Protein AF-A0A8K0DCZ9-F1 (afdb_monomer_lite)

Radius of gyration: 26.42 Å; chains: 1; bounding box: 55×83×81 Å

Sequence (322 aa):
MTSFILLLVNVFICVTSFPLAEIPQGIPKGQYTKTVSNKIISSFTAIAYAKPPVGRLRFELARPAGKWKGLLGFHSTGDETVPGNNSLRNQNLAISQSGTGLASWAIAPKDTAVINGKKLASSFNCSITSSAEMVECLKRVDAYEMTERQHAFYEWFMDPAIPFKPVVEPNIENAFLPEHPTEIIKSGKAAKVPLLTGITTQDGAFRSSVIFAKPNLVEELDANFSRIAPLTFLYDEIATDKDYVTRKIKEFYFNNNTITNRSKMELTDAFTDAMFLTGANNALWLHLNHTDQPVNPTPSSQHFKKWEPVQSTNLVLRIARL

Organism: Ignelater luminosus (NCBI:txid2038154)

pLDDT: mean 79.13, std 19.93, range [29.17, 98.25]

Foldseek 3Di:
DDDDDDDPDPPPPPPQDFDWDQEPQAIATFHFDADPVRDTDTDDPDAAQFDPCAQVNPVHPTHGPHHDDDHGDDYFDCDPVTDPPCVVLPPQEAEAEQDDCQFLQAEFEPVLQLVLLLVLLVVQVFDSPDPVSSVNSVSPDDPVVSVVCQVVQDPADCWVVRSHHDYQDDPDPPDPRVDRPLVCLQVVVPRQHEYEYEYDPQNLCVPLVVQLVDPCSLVVCQVCVLPVVCTSLSVVRQAPDSNVVSVLLCCPLPVVDRGDSVSSVSSSNSSSVSGGVVSRLSVQVSCVVRHPHHYDYDPNCPVSPVDDDPDDRHPDPPDDPD

InterPro domains:
  IPR002018 Carboxylesterase, type B [PF00135] (20-70)
  IPR002018 Carboxylesterase, type B [PF00135] (94-289)
  IPR029058 Alpha/Beta hydrolase fold [G3DSA:3.40.50.1820] (3-89)
  IPR029058 Alpha/Beta hydrolase fold [G3DSA:3.40.50.1820] (92-313)
  IPR029058 Alpha/Beta hydrolase fold [SSF53474] (18-291)
  IPR050309 Type-B Carboxylesterase/Lipase [PTHR11559] (94-290)

Structure (mmCIF, N/CA/C/O backbone):
data_AF-A0A8K0DCZ9-F1
#
_entry.id   AF-A0A8K0DCZ9-F1
#
loop_
_atom_site.group_PDB
_atom_site.id
_atom_site.type_symbol
_atom_site.label_atom_id
_atom_site.label_alt_id
_atom_site.label_comp_id
_atom_site.label_asym_id
_atom_site.label_entity_id
_atom_site.label_seq_id
_atom_site.pdbx_PDB_ins_code
_atom_site.Cartn_x
_atom_site.Cartn_y
_atom_site.Cartn_z
_atom_site.occupancy
_atom_site.B_iso_or_equiv
_atom_site.auth_seq_id
_atom_site.auth_comp_id
_atom_site.auth_asym_id
_atom_site.auth_atom_id
_atom_site.pdbx_PDB_model_num
ATOM 1 N N . MET A 1 1 ? -22.864 -62.238 58.526 1.00 40.94 1 MET A N 1
ATOM 2 C CA . MET A 1 1 ? -21.940 -61.098 58.352 1.00 40.94 1 MET A CA 1
ATOM 3 C C . MET A 1 1 ? -21.710 -60.901 56.866 1.00 40.94 1 MET A C 1
ATOM 5 O O . MET A 1 1 ? -20.921 -61.624 56.279 1.00 40.94 1 MET A O 1
ATOM 9 N N . THR A 1 2 ? -22.452 -59.992 56.244 1.00 37.66 2 THR A N 1
ATOM 10 C CA . THR A 1 2 ? -22.301 -59.639 54.82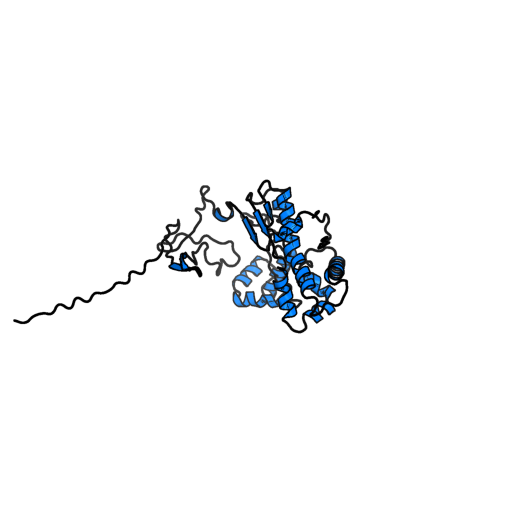7 1.00 37.66 2 THR A CA 1
ATOM 11 C C . THR A 1 2 ? -21.611 -58.281 54.776 1.00 37.66 2 THR A C 1
ATOM 13 O O . THR A 1 2 ? -22.230 -57.258 55.055 1.00 37.66 2 THR A O 1
ATOM 16 N N . SER A 1 3 ? -20.302 -58.282 54.515 1.00 38.88 3 SER A N 1
ATOM 17 C CA . SER A 1 3 ? -19.509 -57.058 54.363 1.00 38.88 3 SER A CA 1
ATOM 18 C C . SER A 1 3 ? -19.823 -56.390 53.028 1.00 38.88 3 SER A C 1
ATOM 20 O O . SER A 1 3 ? -19.566 -56.963 51.972 1.00 38.88 3 SER A O 1
ATOM 22 N N . PHE A 1 4 ? -20.340 -55.164 53.076 1.00 43.06 4 PHE A N 1
ATOM 23 C CA . PHE A 1 4 ? -20.397 -54.268 51.925 1.00 43.06 4 PHE A CA 1
ATOM 24 C C . PHE A 1 4 ? -19.037 -53.578 51.760 1.00 43.06 4 PHE A C 1
ATOM 26 O O . PHE A 1 4 ? -18.601 -52.835 52.638 1.00 43.06 4 PHE A O 1
ATOM 33 N N . ILE A 1 5 ? -18.364 -53.825 50.636 1.00 49.47 5 ILE A N 1
ATOM 34 C CA . ILE A 1 5 ? -17.164 -53.086 50.227 1.00 49.47 5 ILE A CA 1
ATOM 35 C C . ILE A 1 5 ? -17.632 -51.805 49.530 1.00 49.47 5 ILE A C 1
ATOM 37 O O . ILE A 1 5 ? -18.218 -51.854 48.450 1.00 49.47 5 ILE A O 1
ATOM 41 N N . LEU A 1 6 ? -17.394 -50.656 50.165 1.00 41.56 6 LEU A N 1
ATOM 42 C CA . LEU A 1 6 ? -17.669 -49.338 49.599 1.00 41.56 6 LEU A CA 1
ATOM 43 C C . LEU A 1 6 ? -16.526 -48.964 48.637 1.00 41.56 6 LEU A C 1
ATOM 45 O O . LEU A 1 6 ? -15.433 -48.596 49.065 1.00 41.56 6 LEU A O 1
ATOM 49 N N . LEU A 1 7 ? -16.757 -49.085 47.329 1.00 46.09 7 LEU A N 1
ATOM 50 C CA . LEU A 1 7 ? -15.833 -48.618 46.292 1.00 46.09 7 LEU A CA 1
ATOM 51 C C . LEU A 1 7 ? -15.970 -47.094 46.151 1.00 46.09 7 LEU A C 1
ATOM 53 O O . LEU A 1 7 ? -16.886 -46.594 45.502 1.00 46.09 7 LEU A O 1
ATOM 57 N N . LEU A 1 8 ? -15.064 -46.345 46.784 1.00 51.44 8 LEU A N 1
ATOM 58 C CA . LEU A 1 8 ? -14.930 -44.903 46.574 1.00 51.44 8 LEU A CA 1
ATOM 59 C C . LEU A 1 8 ? -14.313 -44.654 45.191 1.00 51.44 8 LEU A C 1
ATOM 61 O O . LEU A 1 8 ? -13.099 -44.729 45.006 1.00 51.44 8 LEU A O 1
ATOM 65 N N . VAL A 1 9 ? -15.161 -44.366 44.206 1.00 57.03 9 VAL A N 1
ATOM 66 C CA . VAL A 1 9 ? -14.729 -43.889 42.889 1.00 57.03 9 VAL A CA 1
ATOM 67 C C . VAL A 1 9 ? -14.268 -42.439 43.047 1.00 57.03 9 VAL A C 1
ATOM 69 O O . VAL A 1 9 ? -15.082 -41.523 43.137 1.00 57.03 9 VAL A O 1
ATOM 72 N N . ASN A 1 10 ? -12.951 -42.224 43.100 1.00 49.75 10 ASN A N 1
ATOM 73 C CA . ASN A 1 10 ? -12.361 -40.889 43.013 1.00 49.75 10 ASN A CA 1
ATOM 74 C C . ASN A 1 10 ? -12.567 -40.344 41.594 1.00 49.75 10 ASN A C 1
ATOM 76 O O . ASN A 1 10 ? -11.771 -40.591 40.688 1.00 49.75 10 ASN A O 1
ATOM 80 N N . VAL A 1 11 ? -13.656 -39.605 41.395 1.00 57.75 11 VAL A N 1
ATOM 81 C CA . VAL A 1 11 ? -13.866 -38.799 40.193 1.00 57.75 11 VAL A CA 1
ATOM 82 C C . VAL A 1 11 ? -12.908 -37.611 40.273 1.00 57.75 11 VAL A C 1
ATOM 84 O O . VAL A 1 11 ? -13.187 -36.613 40.934 1.00 57.75 11 VAL A O 1
ATOM 87 N N . PHE A 1 12 ? -11.754 -37.715 39.612 1.00 55.00 12 PHE A N 1
ATOM 88 C CA . PHE A 1 12 ? -10.890 -36.564 39.364 1.00 55.00 12 PHE A CA 1
ATOM 89 C C . PHE A 1 12 ? -11.603 -35.623 38.388 1.00 55.00 12 PHE A C 1
ATOM 91 O O . PHE A 1 12 ? -11.501 -35.761 37.169 1.00 55.00 12 PHE A O 1
ATOM 98 N N . ILE A 1 13 ? -12.355 -34.661 38.923 1.00 55.25 13 ILE A N 1
ATOM 99 C CA . ILE A 1 13 ? -12.884 -33.546 38.140 1.00 55.25 13 ILE A CA 1
ATOM 100 C C . ILE A 1 13 ? -11.684 -32.673 37.767 1.00 55.25 13 ILE A C 1
ATOM 102 O O . ILE A 1 13 ? -11.187 -31.891 38.575 1.00 55.25 13 ILE A O 1
ATOM 106 N N . CYS A 1 14 ? -11.182 -32.830 36.542 1.00 46.66 14 CYS A N 1
ATOM 107 C CA . CYS A 1 14 ? -10.202 -31.913 35.976 1.00 46.66 14 CYS A CA 1
ATOM 108 C C . CYS A 1 14 ? -10.897 -30.563 35.746 1.00 46.66 14 CYS A C 1
ATOM 110 O O . CYS A 1 14 ? -11.555 -30.349 34.729 1.00 46.66 14 CYS A O 1
ATOM 112 N N . VAL A 1 15 ? -10.808 -29.656 36.722 1.00 53.34 15 VAL A N 1
ATOM 113 C CA . VAL A 1 15 ? -11.275 -28.278 36.559 1.00 53.34 15 VAL A CA 1
ATOM 114 C C . VAL A 1 15 ? -10.270 -27.572 35.656 1.00 53.34 15 VAL A C 1
ATOM 116 O O . VAL A 1 15 ? -9.233 -27.092 36.107 1.00 53.34 15 VAL A O 1
ATOM 119 N N . THR A 1 16 ? -10.551 -27.535 34.356 1.00 60.12 16 THR A N 1
ATOM 120 C CA . THR A 1 16 ? -9.772 -26.724 33.419 1.00 60.12 16 THR A CA 1
ATOM 121 C C . THR A 1 16 ? -9.946 -25.254 33.797 1.00 60.12 16 THR A C 1
ATOM 123 O O . THR A 1 16 ? -11.030 -24.696 33.609 1.00 60.12 16 THR A O 1
ATOM 126 N N . SER A 1 17 ? -8.905 -24.630 34.350 1.00 79.50 17 SER A N 1
ATOM 127 C CA . SER A 1 17 ? -8.895 -23.198 34.643 1.00 79.50 17 SER A CA 1
ATOM 128 C C . SER A 1 17 ? -8.661 -22.400 33.359 1.00 79.50 17 SER A C 1
ATOM 130 O O . SER A 1 17 ? -7.886 -22.786 32.485 1.00 79.50 17 SER A O 1
ATOM 132 N N . PHE A 1 18 ? -9.365 -21.282 33.219 1.00 82.50 18 PHE A N 1
ATOM 133 C CA . PHE A 1 18 ? -9.254 -20.379 32.076 1.00 82.50 18 PHE A CA 1
ATOM 134 C C . PHE A 1 18 ? -9.190 -18.937 32.575 1.00 82.50 18 PHE A C 1
ATOM 136 O O . PHE A 1 18 ? -9.844 -18.617 33.572 1.00 82.50 18 PHE A O 1
ATOM 143 N N . PRO A 1 19 ? -8.428 -18.058 31.906 1.00 86.75 19 PRO A N 1
ATOM 144 C CA . PRO A 1 19 ? -8.373 -16.665 32.297 1.00 86.75 19 PRO A CA 1
ATOM 145 C C . PRO A 1 19 ? -9.697 -15.973 31.955 1.00 86.75 19 PRO A C 1
ATOM 147 O O . PRO A 1 19 ? -10.267 -16.168 30.877 1.00 86.75 19 PRO A O 1
ATOM 150 N N . LEU A 1 20 ? -10.169 -15.152 32.886 1.00 83.62 20 LEU A N 1
ATOM 151 C CA . LEU A 1 20 ? -11.292 -14.237 32.714 1.00 83.62 20 LEU A CA 1
ATOM 152 C C . LEU A 1 20 ? -10.764 -12.806 32.802 1.00 83.62 20 LEU A C 1
ATOM 154 O O . LEU A 1 20 ? -9.809 -12.543 33.532 1.00 83.62 20 LEU A O 1
ATOM 158 N N . ALA A 1 21 ? -11.380 -11.892 32.065 1.00 82.69 21 ALA A N 1
ATOM 159 C CA . ALA A 1 21 ? -11.106 -10.462 32.167 1.00 82.69 21 ALA A CA 1
ATOM 160 C C . ALA A 1 21 ? -12.436 -9.722 32.292 1.00 82.69 21 ALA A C 1
ATOM 162 O O . ALA A 1 21 ? -13.387 -10.081 31.607 1.00 82.69 21 ALA A O 1
ATOM 163 N N . GLU A 1 22 ? -12.534 -8.718 33.157 1.00 78.75 22 GLU A N 1
ATOM 164 C CA . GLU A 1 22 ? -13.751 -7.913 33.278 1.00 78.75 22 GLU A CA 1
ATOM 165 C C . GLU A 1 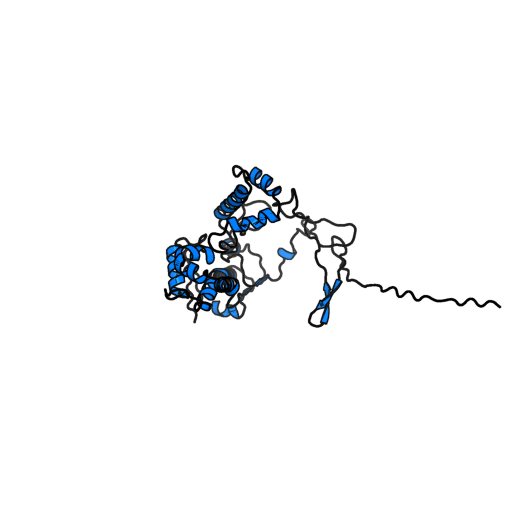22 ? -13.649 -6.665 32.421 1.00 78.75 22 GLU A C 1
ATOM 167 O O . GLU A 1 22 ? -12.709 -5.881 32.559 1.00 78.75 22 GLU A O 1
ATOM 172 N N . ILE A 1 23 ? -14.599 -6.522 31.496 1.00 70.62 23 ILE A N 1
ATOM 173 C CA . ILE A 1 23 ? -14.560 -5.511 30.447 1.00 70.62 23 ILE A CA 1
ATOM 174 C C . ILE A 1 23 ? -15.995 -4.995 30.193 1.00 70.62 23 ILE A C 1
ATOM 176 O O . ILE A 1 23 ? -16.937 -5.759 30.420 1.00 70.62 23 ILE A O 1
ATOM 180 N N . PRO A 1 24 ? -16.225 -3.722 29.789 1.00 66.19 24 PRO A N 1
ATOM 181 C CA . PRO A 1 24 ? -17.533 -3.038 29.937 1.00 66.19 24 PRO A CA 1
ATOM 182 C C . PRO A 1 24 ? -18.778 -3.626 29.223 1.00 66.19 24 PRO A C 1
ATOM 184 O O . PRO A 1 24 ? -19.864 -3.050 29.250 1.00 66.19 24 PRO A O 1
ATOM 187 N N . GLN A 1 25 ? -18.647 -4.756 28.553 1.00 61.34 25 GLN A N 1
ATOM 188 C CA . GLN A 1 25 ? -19.623 -5.383 27.671 1.00 61.34 25 GLN A CA 1
ATOM 189 C C . GLN A 1 25 ? -19.919 -6.809 28.106 1.00 61.34 25 GLN A C 1
ATOM 191 O O . GLN A 1 25 ? -20.918 -7.375 27.678 1.00 61.34 25 GLN A O 1
ATOM 196 N N . GLY A 1 26 ? -19.047 -7.373 28.946 1.00 69.12 26 GLY A N 1
ATOM 197 C CA . GLY A 1 26 ? -19.162 -8.667 29.602 1.00 69.12 26 GLY A CA 1
ATOM 198 C C . GLY A 1 26 ? -17.785 -9.276 29.843 1.00 69.12 26 GLY A C 1
ATOM 199 O O . GLY A 1 26 ? -16.770 -8.656 29.574 1.00 69.12 26 GLY A O 1
ATOM 200 N N . ILE A 1 27 ? -17.735 -10.511 30.326 1.00 76.06 27 ILE A N 1
ATOM 201 C CA . ILE A 1 27 ? -16.492 -11.124 30.813 1.00 76.06 27 ILE A CA 1
ATOM 202 C C . ILE A 1 27 ? -16.015 -12.160 29.783 1.00 76.06 27 ILE A C 1
ATOM 204 O O . ILE A 1 27 ? -16.602 -13.234 29.728 1.00 76.06 27 ILE A O 1
ATOM 208 N N . PRO A 1 28 ? -15.035 -11.896 28.897 1.00 75.00 28 PRO A N 1
ATOM 209 C CA . PRO A 1 28 ? -14.538 -12.891 27.957 1.00 75.00 28 PRO A CA 1
ATOM 210 C C . PRO A 1 28 ? -13.831 -14.031 28.685 1.00 75.00 28 PRO A C 1
ATOM 212 O O . PRO A 1 28 ? -13.138 -13.838 29.685 1.00 75.00 28 PRO A O 1
ATOM 215 N N . LYS A 1 29 ? -13.972 -15.225 28.112 1.00 76.06 29 LYS A N 1
ATOM 216 C CA . LYS A 1 29 ? -13.205 -16.410 28.481 1.00 76.06 29 LYS A CA 1
ATOM 217 C C . LYS A 1 29 ? -12.031 -16.540 27.529 1.00 76.06 29 LYS A C 1
ATOM 219 O O . LYS A 1 29 ? -12.232 -16.706 26.330 1.00 76.06 29 LYS A O 1
ATOM 224 N N . GLY A 1 30 ? -10.826 -16.451 28.070 1.00 81.38 30 GLY A N 1
ATOM 225 C CA . GLY A 1 30 ? -9.596 -16.670 27.326 1.00 81.38 30 GLY A CA 1
ATOM 226 C C . GLY A 1 30 ? -9.080 -18.096 27.477 1.00 81.38 30 GLY A C 1
ATOM 227 O O . GLY A 1 30 ? -9.755 -18.988 27.996 1.00 81.38 30 GLY A O 1
ATOM 228 N N . GLN A 1 31 ? -7.842 -18.298 27.044 1.00 83.25 31 GLN A N 1
ATOM 229 C CA . GLN A 1 31 ? -7.100 -19.546 27.181 1.00 83.25 31 GLN A CA 1
ATOM 230 C C . GLN A 1 31 ? -5.673 -19.255 27.636 1.00 83.25 31 GLN A C 1
ATOM 232 O O . GLN A 1 31 ? -5.056 -18.289 27.188 1.00 83.25 31 GLN A O 1
ATOM 237 N N . TYR A 1 32 ? -5.122 -20.107 28.498 1.00 87.56 32 TYR A N 1
ATOM 238 C CA . TYR A 1 32 ? -3.689 -20.071 28.767 1.00 87.56 32 TYR A CA 1
ATOM 239 C C . TYR A 1 32 ? -2.943 -20.667 27.578 1.00 87.56 32 TYR A C 1
ATOM 241 O O . TYR A 1 32 ? -3.179 -21.809 27.196 1.00 87.56 32 TYR A O 1
ATOM 249 N N . THR A 1 33 ? -2.053 -19.884 26.983 1.00 85.31 33 THR A N 1
ATOM 250 C CA . THR A 1 33 ? -1.225 -20.302 25.849 1.00 85.31 33 THR A CA 1
ATOM 251 C C . THR A 1 33 ? 0.237 -20.258 26.256 1.00 85.31 33 THR A C 1
ATOM 253 O O . THR A 1 33 ? 0.647 -19.399 27.037 1.00 85.31 33 THR A O 1
ATOM 256 N N . LYS A 1 34 ? 1.037 -21.184 25.733 1.00 93.50 34 LYS A N 1
ATOM 257 C CA . LYS A 1 34 ? 2.478 -21.216 25.968 1.00 93.50 34 LYS A CA 1
ATOM 258 C C . LYS A 1 34 ? 3.205 -20.566 24.795 1.00 93.50 34 LYS A C 1
ATOM 260 O O . LYS A 1 34 ? 2.946 -20.904 23.644 1.00 93.50 34 LYS A O 1
ATOM 265 N N . THR A 1 35 ? 4.114 -19.641 25.075 1.00 90.31 35 THR A N 1
ATOM 266 C CA . THR A 1 35 ? 5.014 -19.081 24.064 1.00 90.31 35 THR A CA 1
ATOM 267 C C . THR A 1 35 ? 6.079 -20.106 23.668 1.00 90.31 35 THR A C 1
ATOM 269 O O . THR A 1 35 ? 6.340 -21.066 24.397 1.00 90.31 35 THR A O 1
ATOM 272 N N . VAL A 1 36 ? 6.776 -19.855 22.555 1.00 92.00 36 VAL A N 1
ATOM 273 C CA . VAL A 1 36 ? 7.950 -20.648 22.131 1.00 92.00 36 VAL A CA 1
ATOM 274 C C . VAL A 1 36 ? 9.044 -20.663 23.211 1.00 92.00 36 VAL A C 1
ATOM 276 O O . VAL A 1 36 ? 9.718 -21.665 23.410 1.00 92.00 36 VAL A O 1
ATOM 279 N N . SER A 1 37 ? 9.170 -19.577 23.981 1.00 94.94 37 SER A N 1
ATOM 280 C CA . SER A 1 37 ? 10.073 -19.461 25.137 1.00 94.94 37 SER A CA 1
ATOM 281 C C . SER A 1 37 ? 9.519 -20.073 26.431 1.00 94.94 37 SER A C 1
ATOM 283 O O . SER A 1 37 ? 10.013 -19.780 27.517 1.00 94.94 37 SER A O 1
ATOM 285 N N . ASN A 1 38 ? 8.490 -20.915 26.332 1.00 92.56 38 ASN A N 1
ATOM 286 C CA . ASN A 1 38 ? 7.838 -21.603 27.441 1.00 92.56 38 ASN A CA 1
ATOM 287 C C . ASN A 1 38 ? 7.134 -20.707 28.477 1.00 92.56 38 ASN A C 1
ATOM 289 O O . ASN A 1 38 ? 6.746 -21.205 29.534 1.00 92.56 38 ASN A O 1
ATOM 293 N N . LYS A 1 39 ? 6.907 -19.421 28.186 1.00 94.81 39 LYS A N 1
ATOM 294 C CA . LYS A 1 39 ? 6.138 -18.532 29.067 1.00 94.81 39 LYS A CA 1
ATOM 295 C C . LYS A 1 39 ? 4.648 -18.791 28.894 1.00 94.81 39 LYS A C 1
ATOM 297 O O . LYS A 1 39 ? 4.172 -18.933 27.774 1.00 94.81 39 LYS A O 1
ATOM 302 N N . ILE A 1 40 ? 3.910 -18.833 29.995 1.00 93.06 40 ILE A N 1
ATOM 303 C CA . ILE A 1 40 ? 2.451 -18.953 29.959 1.00 93.06 40 ILE A CA 1
ATOM 304 C C . ILE A 1 40 ? 1.860 -17.546 29.884 1.00 93.06 40 ILE A C 1
ATOM 306 O O . ILE A 1 40 ? 2.233 -16.676 30.668 1.00 93.06 40 ILE A O 1
ATOM 310 N N . ILE A 1 41 ? 0.945 -17.330 28.944 1.00 90.31 41 ILE A N 1
ATOM 311 C CA . ILE A 1 41 ? 0.215 -16.075 28.763 1.00 90.31 41 ILE A CA 1
ATOM 312 C C . ILE A 1 41 ? -1.289 -16.334 28.754 1.00 90.31 41 ILE A C 1
ATOM 314 O O . ILE A 1 41 ? -1.744 -17.394 28.326 1.00 90.31 41 ILE A O 1
ATOM 318 N N . SER A 1 42 ? -2.064 -15.345 29.184 1.00 89.81 42 SER A N 1
ATOM 319 C CA . SER A 1 42 ? -3.511 -15.325 28.973 1.00 89.81 42 SER A CA 1
ATOM 320 C C . SER A 1 42 ? -3.804 -14.788 27.573 1.00 89.81 42 SER A C 1
ATOM 322 O O . SER A 1 42 ? -3.430 -13.662 27.256 1.00 89.81 42 SER A O 1
ATOM 324 N N . SER A 1 43 ? -4.469 -15.584 26.741 1.00 81.62 43 SER A N 1
ATOM 325 C CA . SER A 1 43 ? -4.845 -15.230 25.372 1.00 81.62 43 SER A CA 1
ATOM 326 C C . SER A 1 43 ? -6.355 -15.047 25.269 1.00 81.62 43 SER A C 1
ATOM 328 O O . SER A 1 43 ? -7.120 -15.945 25.624 1.00 81.62 43 SER A O 1
ATOM 330 N N . PHE A 1 44 ? -6.785 -13.886 24.777 1.00 81.06 44 PHE A N 1
ATOM 331 C CA . PHE A 1 44 ? -8.181 -13.586 24.477 1.00 81.06 44 PHE A CA 1
ATOM 332 C C . PHE A 1 44 ? -8.269 -13.145 23.016 1.00 81.06 44 PHE A C 1
ATOM 334 O O . PHE A 1 44 ? -7.773 -12.080 22.655 1.00 81.06 44 PHE A O 1
ATOM 341 N N . THR A 1 45 ? -8.868 -13.974 22.165 1.00 76.00 45 THR A N 1
ATOM 342 C CA . THR A 1 45 ? -8.955 -13.746 20.717 1.00 76.00 45 THR A CA 1
ATOM 343 C C . THR A 1 45 ? -10.409 -13.626 20.272 1.00 76.00 45 THR A C 1
ATOM 345 O O . THR A 1 45 ? -11.324 -14.006 20.999 1.00 76.00 45 THR A O 1
ATOM 348 N N . ALA A 1 46 ? -10.620 -13.061 19.078 1.00 69.88 46 ALA A N 1
ATOM 349 C CA . ALA A 1 46 ? -11.938 -12.921 18.450 1.00 69.88 46 ALA A CA 1
ATOM 350 C C . ALA A 1 46 ? -12.997 -12.191 19.307 1.00 69.88 46 ALA A C 1
ATOM 352 O O . ALA A 1 46 ? -14.193 -12.446 19.183 1.00 69.88 46 ALA A O 1
ATOM 353 N N . ILE A 1 47 ? -12.567 -11.254 20.158 1.00 73.31 47 ILE A N 1
ATOM 354 C CA . ILE A 1 47 ? -13.485 -10.375 20.886 1.00 73.31 47 ILE A CA 1
ATOM 355 C C . ILE A 1 47 ? -14.174 -9.439 19.885 1.00 73.31 47 ILE A C 1
ATOM 357 O O . ILE A 1 47 ? -13.512 -8.670 19.185 1.00 73.31 47 ILE A O 1
ATOM 361 N N . ALA A 1 48 ? -15.503 -9.493 19.824 1.00 65.62 48 ALA A N 1
ATOM 362 C CA . ALA A 1 48 ? -16.282 -8.680 18.900 1.00 65.62 48 ALA A CA 1
ATOM 363 C C . ALA A 1 48 ? -16.288 -7.203 19.330 1.00 65.62 48 ALA A C 1
ATOM 365 O O . ALA A 1 48 ? -16.793 -6.870 20.396 1.00 65.62 48 ALA A O 1
ATOM 366 N N . TYR A 1 49 ? -15.771 -6.315 18.476 1.00 68.94 49 TYR A N 1
ATOM 367 C CA . TYR A 1 49 ? -15.783 -4.859 18.693 1.00 68.94 49 TYR A CA 1
ATOM 368 C C . TYR A 1 49 ? -16.843 -4.133 17.841 1.00 68.94 49 TYR A C 1
ATOM 370 O O . TYR A 1 49 ? -17.302 -3.043 18.191 1.00 68.94 49 TYR A O 1
ATOM 378 N N . ALA A 1 50 ? -17.284 -4.752 16.742 1.00 68.62 50 ALA A N 1
ATOM 379 C CA . ALA A 1 50 ? -18.304 -4.237 15.832 1.00 68.62 50 ALA A CA 1
ATOM 380 C C . ALA A 1 50 ? -19.292 -5.337 15.415 1.00 68.62 50 ALA A C 1
ATOM 382 O O . ALA A 1 50 ? -18.991 -6.530 15.489 1.00 68.62 50 ALA A O 1
ATOM 383 N N . LYS A 1 51 ? -20.484 -4.935 14.966 1.00 75.31 51 LYS A N 1
ATOM 384 C CA . LYS A 1 51 ? -21.453 -5.836 14.334 1.00 75.31 51 LYS A CA 1
ATOM 385 C C . LYS A 1 51 ? -20.872 -6.380 13.022 1.00 75.31 51 LYS A C 1
ATOM 387 O O . LYS A 1 51 ? -20.234 -5.611 12.302 1.00 75.31 51 LYS A O 1
ATOM 392 N N . PRO A 1 52 ? -21.129 -7.654 12.670 1.00 73.19 52 PRO A N 1
ATOM 393 C CA . PRO A 1 52 ? -20.689 -8.206 11.393 1.00 73.19 52 PRO A CA 1
ATOM 394 C C . PRO A 1 52 ? -21.188 -7.356 10.205 1.00 73.19 52 PRO A C 1
ATOM 396 O O . PRO A 1 52 ? -22.392 -7.090 10.130 1.00 73.19 52 PRO A O 1
ATOM 399 N N . PRO A 1 53 ? -20.312 -6.938 9.269 1.00 81.31 53 PRO A N 1
ATOM 400 C CA . PRO A 1 53 ? -20.669 -6.075 8.138 1.00 81.31 53 PRO A CA 1
ATOM 401 C C . PRO A 1 53 ? -21.326 -6.874 6.995 1.00 81.31 53 PRO A C 1
ATOM 403 O O . PRO A 1 53 ? -20.838 -6.919 5.867 1.00 81.31 53 PRO A O 1
ATOM 406 N N . VAL A 1 54 ? -22.433 -7.558 7.299 1.00 80.06 54 VAL A N 1
ATOM 407 C CA . VAL A 1 54 ? -23.160 -8.441 6.371 1.00 80.06 54 VAL A CA 1
ATOM 408 C C . VAL A 1 54 ? -24.512 -7.856 5.960 1.00 80.06 54 VAL A C 1
ATOM 410 O O . VAL A 1 54 ? -25.107 -7.039 6.669 1.00 80.06 54 VAL A O 1
ATOM 413 N N . GLY A 1 55 ? -25.017 -8.287 4.801 1.00 84.81 55 GLY A N 1
ATOM 414 C CA . GLY A 1 55 ? -26.297 -7.833 4.259 1.00 84.81 55 GLY A CA 1
ATOM 415 C C . GLY A 1 55 ? -26.342 -6.311 4.119 1.00 84.81 55 GLY A C 1
ATOM 416 O O . GLY A 1 55 ? -25.487 -5.715 3.471 1.00 84.81 55 GLY A O 1
ATOM 417 N N . ARG A 1 56 ? -27.313 -5.667 4.780 1.00 85.06 56 ARG A N 1
ATOM 418 C CA . ARG A 1 56 ? -27.488 -4.203 4.739 1.00 85.06 56 ARG A CA 1
ATOM 419 C C . ARG A 1 56 ? -26.333 -3.412 5.361 1.00 85.06 56 ARG A C 1
ATOM 421 O O . ARG A 1 56 ? -26.255 -2.220 5.105 1.00 85.06 56 ARG A O 1
ATOM 428 N N . LEU A 1 57 ? -25.484 -4.045 6.175 1.00 76.38 57 LEU A N 1
ATOM 429 C CA . LEU A 1 57 ? -24.319 -3.407 6.801 1.00 76.38 57 LEU A CA 1
ATOM 430 C C . LEU A 1 57 ? -23.053 -3.483 5.933 1.00 76.38 57 LEU A C 1
ATOM 432 O O . LEU A 1 57 ? -22.027 -2.922 6.307 1.00 76.38 57 LEU A O 1
ATOM 436 N N . ARG A 1 58 ? -23.090 -4.191 4.797 1.00 83.56 58 ARG A N 1
ATOM 437 C CA . ARG A 1 58 ? -21.951 -4.247 3.878 1.00 83.56 58 ARG A CA 1
ATOM 438 C C . ARG A 1 58 ? -21.748 -2.873 3.226 1.00 83.56 58 ARG A C 1
ATOM 440 O O . ARG A 1 58 ? -22.714 -2.295 2.743 1.00 83.56 58 ARG A O 1
ATOM 447 N N . PHE A 1 59 ? -20.502 -2.395 3.193 1.00 82.25 59 PHE A N 1
ATOM 448 C CA . PHE A 1 59 ? -20.103 -1.049 2.734 1.00 82.25 59 PHE A CA 1
ATOM 449 C C . PHE A 1 59 ? -20.590 0.121 3.603 1.00 82.25 59 PHE A C 1
ATOM 451 O O . PHE A 1 59 ? -20.447 1.272 3.206 1.00 82.25 59 PHE A O 1
ATOM 458 N N . GLU A 1 60 ? -21.131 -0.154 4.790 1.00 81.19 60 GLU A N 1
ATOM 459 C CA . GLU A 1 60 ? -21.549 0.874 5.745 1.00 81.19 60 GLU A CA 1
ATOM 460 C C . GLU A 1 60 ? -20.489 1.087 6.833 1.00 81.19 60 GLU A C 1
ATOM 462 O O . GLU A 1 60 ? -19.647 0.220 7.088 1.00 81.19 60 GLU A O 1
ATOM 467 N N . LEU A 1 61 ? -20.576 2.217 7.540 1.00 74.44 61 LEU A N 1
ATOM 468 C CA . LEU A 1 61 ? -19.760 2.459 8.730 1.00 74.44 61 LEU A CA 1
ATOM 469 C C . LEU A 1 61 ? -19.980 1.366 9.787 1.00 74.44 61 LEU A C 1
ATOM 471 O O . LEU A 1 61 ? -21.110 0.935 10.056 1.00 74.44 61 LEU A O 1
ATOM 475 N N . ALA A 1 62 ? -18.882 0.948 10.422 1.00 72.25 62 ALA A N 1
ATOM 476 C CA . ALA A 1 62 ? -18.907 -0.065 11.466 1.00 72.25 62 ALA A CA 1
ATOM 477 C C . ALA A 1 62 ? -19.811 0.374 12.624 1.00 72.25 62 ALA A C 1
ATOM 479 O O . ALA A 1 62 ? -19.676 1.468 13.172 1.00 72.25 62 ALA A O 1
ATOM 480 N N . ARG A 1 63 ? -20.730 -0.510 13.024 1.00 76.75 63 ARG A N 1
ATOM 481 C CA . ARG A 1 63 ? -21.609 -0.271 14.172 1.00 76.75 63 ARG A CA 1
ATOM 482 C C . ARG A 1 63 ? -21.076 -1.010 15.391 1.00 76.75 63 ARG A C 1
ATOM 484 O O . ARG A 1 63 ? -20.752 -2.189 15.258 1.00 76.75 63 ARG A O 1
ATOM 491 N N . PRO A 1 64 ? -21.031 -0.384 16.573 1.00 75.31 64 PRO A N 1
ATOM 492 C CA . PRO A 1 64 ? -20.560 -1.043 17.785 1.00 75.31 64 PRO A CA 1
ATOM 493 C C . PRO A 1 64 ? -21.331 -2.351 18.088 1.00 75.31 64 PRO A C 1
ATOM 495 O O . PRO A 1 64 ? -22.550 -2.410 17.896 1.00 75.31 64 PRO A O 1
ATOM 498 N N . ALA A 1 65 ? -20.636 -3.401 18.552 1.00 66.50 65 ALA A N 1
ATOM 499 C CA . ALA A 1 65 ? -21.210 -4.749 18.736 1.00 66.50 65 ALA A CA 1
ATOM 500 C C . ALA A 1 65 ? -22.373 -4.815 19.754 1.00 66.50 65 ALA A C 1
ATOM 502 O O . ALA A 1 65 ? -23.286 -5.625 19.598 1.00 66.50 65 ALA A O 1
ATOM 503 N N . GLY A 1 66 ? -22.384 -3.914 20.738 1.00 67.12 66 GLY A N 1
ATOM 504 C CA . GLY A 1 66 ? -23.355 -3.868 21.834 1.00 67.12 66 GLY A CA 1
ATOM 505 C C . GLY A 1 66 ? -22.804 -4.517 23.105 1.00 67.12 66 GLY A C 1
ATOM 506 O O . GLY A 1 66 ? -21.667 -4.979 23.130 1.00 67.12 66 GLY A O 1
ATOM 507 N N . LYS A 1 67 ? -23.622 -4.568 24.162 1.00 62.94 67 LYS A N 1
ATOM 508 C CA . LYS A 1 67 ? -23.391 -5.438 25.331 1.00 62.94 67 LYS A CA 1
ATOM 509 C C . LYS A 1 67 ? -23.984 -6.825 25.048 1.00 62.94 67 LYS A C 1
ATOM 511 O O . LYS A 1 67 ? -25.068 -6.894 24.467 1.00 62.94 67 LYS A O 1
ATOM 516 N N . TRP A 1 68 ? -23.371 -7.910 25.521 1.00 58.69 68 TRP A N 1
ATOM 517 C CA . TRP A 1 68 ? -24.039 -9.226 25.601 1.00 58.69 68 TRP A CA 1
ATOM 518 C C . TRP A 1 68 ? -24.407 -9.564 27.040 1.00 58.69 68 TRP A C 1
ATOM 520 O O . TRP A 1 68 ? -23.755 -9.162 28.001 1.00 58.69 68 TRP A O 1
ATOM 530 N N . LYS A 1 69 ? -25.456 -10.373 27.186 1.00 40.38 69 LYS A N 1
ATOM 531 C CA . LYS A 1 69 ? -25.713 -11.124 28.416 1.00 40.38 69 LYS A CA 1
ATOM 532 C C . LYS A 1 69 ? -24.951 -12.453 28.305 1.00 40.38 69 LYS A C 1
ATOM 534 O O . LYS A 1 69 ? -25.357 -13.304 27.522 1.00 40.38 69 LYS A O 1
ATOM 539 N N . GLY A 1 70 ? -23.838 -12.603 29.030 1.00 50.19 70 GLY A N 1
ATOM 540 C CA . GLY A 1 70 ? -22.939 -13.771 28.950 1.00 50.19 70 GLY A CA 1
ATOM 541 C C . GLY A 1 70 ? -21.459 -13.393 28.763 1.00 50.19 70 GLY A C 1
ATOM 542 O O . GLY A 1 70 ? -21.090 -12.232 28.910 1.00 50.19 70 GLY A O 1
ATOM 543 N N . LEU A 1 71 ? -20.590 -14.366 28.475 1.00 37.56 71 LEU A N 1
ATOM 544 C CA . LEU A 1 71 ? -19.163 -14.142 28.176 1.00 37.56 71 LEU A CA 1
ATOM 545 C C . LEU A 1 71 ? -18.984 -13.571 26.746 1.00 37.56 71 LEU A C 1
ATOM 547 O O . LEU A 1 71 ? -19.477 -14.287 25.880 1.00 37.56 71 LEU A O 1
ATOM 551 N N . LEU A 1 72 ? -18.300 -12.400 26.518 1.00 40.19 72 LEU A N 1
ATOM 552 C CA . LEU A 1 72 ? -17.465 -11.989 25.313 1.00 40.19 72 LEU A CA 1
ATOM 553 C C . LEU A 1 72 ? -17.119 -10.488 24.889 1.00 40.19 72 LEU A C 1
ATOM 555 O O . LEU A 1 72 ? -17.206 -10.194 23.715 1.00 40.19 72 LEU A O 1
ATOM 559 N N . GLY A 1 73 ? -16.602 -9.528 25.689 1.00 43.66 73 GLY A N 1
ATOM 560 C CA . GLY A 1 73 ? -15.781 -8.289 25.295 1.00 43.66 73 GLY A CA 1
ATOM 561 C C . GLY A 1 73 ? -16.003 -6.879 24.553 1.00 43.66 73 GLY A C 1
ATOM 562 O O . GLY A 1 73 ? -17.053 -6.327 24.423 1.00 43.66 73 GLY A O 1
ATOM 563 N N . PHE A 1 74 ? -14.977 -6.047 24.273 1.00 43.31 74 PHE A N 1
ATOM 564 C CA . PHE A 1 74 ? -14.990 -4.526 24.300 1.00 43.31 74 PHE A CA 1
ATOM 565 C C . PHE A 1 74 ? -15.946 -3.595 23.424 1.00 43.31 74 PHE A C 1
ATOM 567 O O . PHE A 1 74 ? -16.354 -3.950 22.330 1.00 43.31 74 PHE A O 1
ATOM 574 N N . HIS A 1 75 ? -16.271 -2.351 23.889 1.00 38.16 75 HIS A N 1
ATOM 575 C CA . HIS A 1 75 ? -17.256 -1.300 23.445 1.00 38.16 75 HIS A CA 1
ATOM 576 C C . HIS A 1 75 ? -16.972 0.117 24.027 1.00 38.16 75 HIS A C 1
ATOM 578 O O . HIS A 1 75 ? -16.375 0.241 25.096 1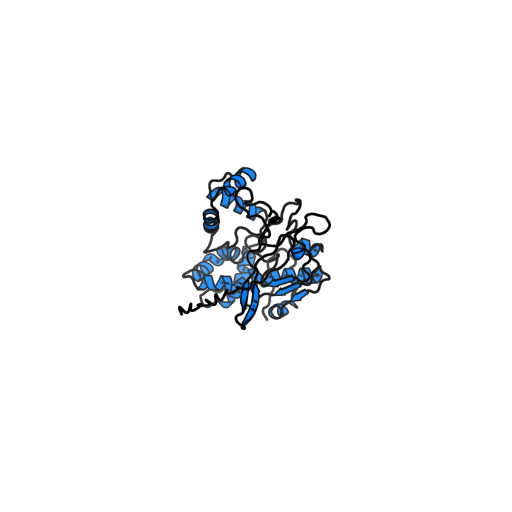.00 38.16 75 HIS A O 1
ATOM 584 N N . SER A 1 76 ? -17.500 1.140 23.335 1.00 38.41 76 SER A N 1
ATOM 585 C CA . SER A 1 76 ? -17.588 2.593 23.621 1.00 38.41 76 SER A CA 1
ATOM 586 C C . SER A 1 76 ? -18.923 2.972 24.298 1.00 38.41 76 SER A C 1
ATOM 588 O O . SER A 1 76 ? -19.885 2.222 24.142 1.00 38.41 76 SER A O 1
ATOM 590 N N . THR A 1 77 ? -19.021 4.107 25.015 1.00 40.62 77 THR A N 1
ATOM 591 C CA . THR A 1 77 ? -20.262 4.545 25.702 1.00 40.62 77 THR A CA 1
ATOM 592 C C . THR A 1 77 ? -21.119 5.559 24.940 1.00 40.62 77 THR A C 1
ATOM 594 O O . THR A 1 77 ? -22.257 5.773 25.343 1.00 40.62 77 THR A O 1
ATOM 597 N N . GLY A 1 78 ? -20.651 6.128 23.823 1.00 40.94 78 GLY A N 1
ATOM 598 C CA . GLY A 1 78 ? -21.474 7.011 22.977 1.00 40.94 78 GLY A CA 1
ATOM 599 C C . GLY A 1 78 ? -21.968 8.300 23.655 1.00 40.94 78 GLY A C 1
ATOM 600 O O . GLY A 1 78 ? -22.906 8.913 23.157 1.00 40.94 78 GLY A O 1
ATOM 601 N N . ASP A 1 79 ? -21.352 8.694 24.770 1.00 45.91 79 ASP A N 1
ATOM 602 C CA . ASP A 1 79 ? -21.556 9.957 25.480 1.00 45.91 79 ASP A CA 1
ATOM 603 C C . ASP A 1 79 ? -20.282 10.823 25.418 1.00 45.91 79 ASP A C 1
ATOM 605 O O . ASP A 1 79 ? -19.233 10.377 24.944 1.00 45.91 79 ASP A O 1
ATOM 609 N N . GLU A 1 80 ? -20.362 12.071 25.893 1.00 51.09 80 GLU A N 1
ATOM 610 C CA . GLU A 1 80 ? -19.210 12.992 25.947 1.00 51.09 80 GLU A CA 1
ATOM 611 C C . GLU A 1 80 ? -18.083 12.489 26.870 1.00 51.09 80 GLU A C 1
ATOM 613 O O . GLU A 1 80 ? -16.951 12.965 26.795 1.00 51.09 80 GLU A O 1
ATOM 618 N N . THR A 1 81 ? -18.371 11.496 27.715 1.00 48.41 81 THR A N 1
ATOM 619 C CA . THR A 1 81 ? -17.451 10.947 28.711 1.00 48.41 81 THR A CA 1
ATOM 620 C C . THR A 1 81 ? -16.462 9.933 28.122 1.00 48.41 81 THR A C 1
ATOM 622 O O . THR A 1 81 ? -15.279 9.982 28.463 1.00 48.41 81 THR A O 1
ATOM 625 N N . VAL A 1 82 ? -16.893 9.028 27.226 1.00 40.12 82 VAL A N 1
ATOM 626 C CA . VAL A 1 82 ? -15.996 8.122 26.464 1.00 40.12 82 VAL A CA 1
ATOM 627 C C . VAL A 1 82 ? -16.508 7.914 25.022 1.00 40.12 82 VAL A C 1
ATOM 629 O O . VAL A 1 82 ? -17.034 6.841 24.671 1.00 40.12 82 VAL A O 1
ATOM 632 N N . PRO A 1 83 ? -16.315 8.906 24.129 1.00 43.81 83 PRO A N 1
ATOM 633 C CA . PRO A 1 83 ? -16.593 8.732 22.710 1.00 43.81 83 PRO A CA 1
ATOM 634 C C . PRO A 1 83 ? -15.711 7.602 22.160 1.00 43.81 83 PRO A C 1
ATOM 636 O O . PRO A 1 83 ? -14.553 7.422 22.542 1.00 43.81 83 PRO A O 1
ATOM 639 N N . GLY A 1 84 ? -16.274 6.755 21.306 1.00 36.34 84 GLY A N 1
ATOM 640 C CA . GLY A 1 84 ? -15.599 5.549 20.829 1.00 36.34 84 GLY A CA 1
ATOM 641 C C . GLY A 1 84 ? -14.291 5.813 20.097 1.00 36.34 84 GLY A C 1
ATOM 642 O O . GLY A 1 84 ? -14.047 6.900 19.578 1.00 36.34 84 GLY A O 1
ATOM 643 N N . ASN A 1 85 ? -13.451 4.776 20.038 1.00 41.41 85 ASN A N 1
ATOM 644 C CA . ASN A 1 85 ? -12.099 4.804 19.471 1.00 41.41 85 ASN A CA 1
ATOM 645 C C . ASN A 1 85 ? -11.055 5.566 20.305 1.00 41.41 85 ASN A C 1
ATOM 647 O O . ASN A 1 85 ? -10.010 5.921 19.768 1.00 41.41 85 ASN A O 1
ATOM 651 N N . ASN A 1 86 ? -11.256 5.758 21.616 1.00 37.28 86 ASN A N 1
ATOM 652 C CA . ASN A 1 86 ? -10.234 6.386 22.466 1.00 37.28 86 ASN A CA 1
ATOM 653 C C . ASN A 1 86 ? -8.885 5.641 22.482 1.00 37.28 86 ASN A C 1
ATOM 655 O O . ASN A 1 86 ? -7.864 6.277 22.669 1.00 37.28 86 ASN A O 1
ATOM 659 N N . SER A 1 87 ? -8.819 4.338 22.199 1.00 38.94 87 SER A N 1
ATOM 660 C CA . SER A 1 87 ? -7.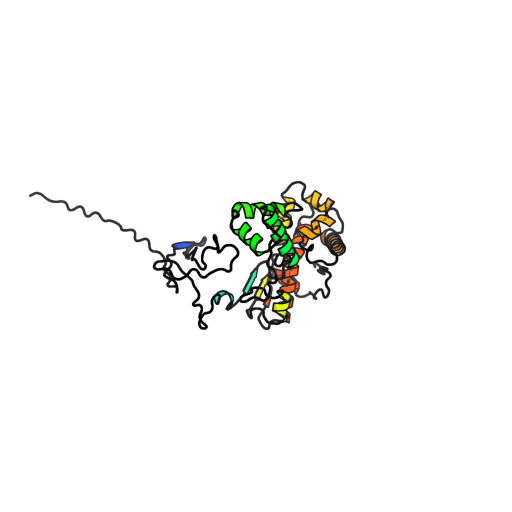540 3.622 22.023 1.00 38.94 87 SER A CA 1
ATOM 661 C C . SER A 1 87 ? -6.830 3.910 20.688 1.00 38.94 87 SER A C 1
ATOM 663 O O . SER A 1 87 ? -5.632 3.672 20.577 1.00 38.94 87 SER A O 1
ATOM 665 N N . LEU A 1 88 ? -7.535 4.450 19.687 1.00 43.28 88 LEU A N 1
ATOM 666 C CA . LEU A 1 88 ? -6.950 4.962 18.438 1.00 43.28 88 LEU A CA 1
ATOM 667 C C . LEU A 1 88 ? -6.759 6.489 18.466 1.00 43.28 88 LEU A C 1
ATOM 669 O O . LEU A 1 88 ? -5.934 7.000 17.717 1.00 43.28 88 LEU A O 1
ATOM 673 N N . ARG A 1 89 ? -7.494 7.206 19.330 1.00 39.75 89 ARG A N 1
ATOM 674 C CA . ARG A 1 89 ? -7.390 8.663 19.539 1.00 39.75 89 ARG A CA 1
ATOM 675 C C . ARG A 1 89 ? -6.376 9.044 20.630 1.00 39.75 89 ARG A C 1
ATOM 677 O O . ARG A 1 89 ? -5.726 10.071 20.498 1.00 39.75 89 ARG A O 1
ATOM 684 N N . ASN A 1 90 ? -6.176 8.186 21.633 1.00 41.19 90 ASN A N 1
ATOM 685 C CA . ASN A 1 90 ? -5.147 8.293 22.676 1.00 41.19 90 ASN A CA 1
ATOM 686 C C . ASN A 1 90 ? -4.059 7.241 22.441 1.00 41.19 90 ASN A C 1
ATOM 688 O O . ASN A 1 90 ? -3.790 6.383 23.287 1.00 41.19 90 ASN A O 1
ATOM 692 N N . GLN A 1 91 ? -3.447 7.273 21.259 1.00 52.91 91 GLN A N 1
ATOM 693 C CA . GLN A 1 91 ? -2.171 6.593 21.090 1.00 52.91 91 GLN A CA 1
ATOM 694 C C . GLN A 1 91 ? -1.158 7.345 21.962 1.00 52.91 91 GLN A C 1
ATOM 696 O O . GLN A 1 91 ? -0.922 8.523 21.761 1.00 52.91 91 GLN A O 1
ATOM 701 N N . ASN A 1 92 ? -0.566 6.704 22.965 1.00 60.12 92 ASN A N 1
ATOM 702 C CA . ASN A 1 92 ? 0.535 7.337 23.710 1.00 60.12 92 ASN A CA 1
ATOM 703 C C . ASN A 1 92 ? 1.856 7.282 22.921 1.00 60.12 92 ASN A C 1
ATOM 705 O O . ASN A 1 92 ? 2.843 7.897 23.310 1.00 60.12 92 ASN A O 1
ATOM 709 N N . LEU A 1 93 ? 1.875 6.487 21.849 1.00 70.88 93 LEU A N 1
ATOM 710 C CA . LEU A 1 93 ? 2.995 6.220 20.959 1.00 70.88 93 LEU A CA 1
ATOM 711 C C . LEU A 1 93 ? 2.437 5.588 19.679 1.00 70.88 93 LEU A C 1
ATOM 713 O O . LEU A 1 93 ? 1.557 4.727 19.755 1.00 70.88 93 LEU A O 1
ATOM 717 N N . ALA A 1 94 ? 2.997 5.953 18.532 1.00 79.62 94 ALA A N 1
ATOM 718 C CA . ALA A 1 94 ? 2.788 5.263 17.267 1.00 79.62 94 ALA A CA 1
ATOM 719 C C . ALA A 1 94 ? 4.084 4.574 16.816 1.00 79.62 94 ALA A C 1
ATOM 721 O O . ALA A 1 94 ? 5.172 5.148 16.908 1.00 79.62 94 ALA A O 1
ATOM 722 N N . ILE A 1 95 ? 3.966 3.346 16.302 1.00 79.00 95 ILE A N 1
ATOM 723 C CA . ILE A 1 95 ? 5.055 2.639 15.618 1.00 79.00 95 ILE A CA 1
ATOM 724 C C . ILE A 1 95 ? 4.598 2.345 14.188 1.00 79.00 95 ILE A C 1
ATOM 726 O O . ILE A 1 95 ? 3.619 1.630 13.987 1.00 79.00 95 ILE A O 1
ATOM 730 N N . SER A 1 96 ? 5.316 2.884 13.205 1.00 87.38 96 SER A N 1
ATOM 731 C CA . SER A 1 96 ? 5.068 2.679 11.776 1.00 87.38 96 SER A CA 1
ATOM 732 C C . SER A 1 96 ? 6.154 1.772 11.197 1.00 87.38 96 SER A C 1
ATOM 734 O O . SER A 1 96 ? 7.317 2.165 11.121 1.00 87.38 96 SER A O 1
ATOM 736 N N . GLN A 1 97 ? 5.798 0.542 10.820 1.00 91.31 97 GLN A N 1
ATOM 737 C CA . GLN A 1 97 ? 6.748 -0.459 10.318 1.00 91.31 97 GLN A CA 1
ATOM 738 C C . GLN A 1 97 ? 6.567 -0.656 8.812 1.00 91.31 97 GLN A C 1
ATOM 740 O O . GLN A 1 97 ? 5.539 -1.176 8.387 1.00 91.31 97 GLN A O 1
ATOM 745 N N . SER A 1 98 ? 7.559 -0.243 8.019 1.00 92.56 98 SER A N 1
ATOM 746 C CA . SER A 1 98 ? 7.595 -0.420 6.559 1.00 92.56 98 SER A CA 1
ATOM 747 C C . SER A 1 98 ? 6.348 0.110 5.835 1.00 92.56 98 SER A C 1
ATOM 749 O O . SER A 1 98 ? 5.841 -0.490 4.892 1.00 92.56 98 SER A O 1
ATOM 751 N N . GLY A 1 99 ? 5.829 1.256 6.271 1.00 92.12 99 GLY A N 1
ATOM 752 C CA . GLY A 1 99 ? 4.687 1.905 5.633 1.00 92.12 99 GLY A CA 1
ATOM 753 C C . GLY A 1 99 ? 4.294 3.187 6.348 1.00 92.12 99 GLY A C 1
ATOM 754 O O . GLY A 1 99 ? 4.524 3.319 7.548 1.00 92.12 99 GLY A O 1
ATOM 755 N N . THR A 1 100 ? 3.722 4.136 5.610 1.00 92.38 100 THR A N 1
ATOM 756 C CA . THR A 1 100 ? 3.170 5.400 6.125 1.00 92.38 100 THR A CA 1
ATOM 757 C C . THR A 1 100 ? 1.952 5.790 5.289 1.00 92.38 100 THR A C 1
ATOM 759 O O . THR A 1 100 ? 1.782 5.294 4.175 1.00 92.38 100 THR A O 1
ATOM 762 N N . GLY A 1 101 ? 1.135 6.734 5.770 1.00 91.38 101 GLY A N 1
ATOM 763 C CA . GLY A 1 101 ? 0.030 7.299 4.979 1.00 91.38 101 GLY A CA 1
ATOM 764 C C . GLY A 1 101 ? 0.467 8.053 3.712 1.00 91.38 101 GLY A C 1
ATOM 765 O O . GLY A 1 101 ? -0.384 8.512 2.962 1.00 91.38 101 GLY A O 1
ATOM 766 N N . LEU A 1 102 ? 1.775 8.200 3.473 1.00 92.19 102 LEU A N 1
ATOM 767 C CA . LEU A 1 102 ? 2.357 8.870 2.305 1.00 92.19 102 LEU A CA 1
ATOM 768 C C . LEU A 1 102 ? 3.063 7.906 1.348 1.00 92.19 102 LEU A C 1
ATOM 770 O O . LEU A 1 102 ? 3.700 8.350 0.394 1.00 92.19 102 LEU A O 1
ATOM 774 N N . ALA A 1 103 ? 2.994 6.598 1.598 1.00 92.62 103 ALA A N 1
ATOM 775 C CA . ALA A 1 103 ? 3.452 5.614 0.630 1.00 92.62 103 ALA A CA 1
ATOM 776 C C . ALA A 1 103 ? 2.570 5.647 -0.631 1.00 92.62 103 ALA A C 1
ATOM 778 O O . ALA A 1 103 ? 1.365 5.884 -0.551 1.00 92.62 103 ALA A O 1
ATOM 779 N N . SER A 1 104 ? 3.153 5.358 -1.797 1.00 90.12 104 SER A N 1
ATOM 780 C CA . SER A 1 104 ? 2.461 5.374 -3.103 1.00 90.12 104 SER A CA 1
ATOM 781 C C . SER A 1 104 ? 1.281 4.393 -3.191 1.00 90.12 104 SER A C 1
ATOM 783 O O . SER A 1 104 ? 0.356 4.563 -3.988 1.00 90.12 104 SER A O 1
ATOM 785 N N . TRP A 1 105 ? 1.281 3.370 -2.338 1.00 91.12 105 TRP A N 1
ATOM 786 C CA . TRP A 1 105 ? 0.200 2.399 -2.195 1.00 91.12 105 TRP A CA 1
ATOM 787 C C . TRP A 1 105 ? -0.842 2.758 -1.124 1.00 91.12 105 TRP A C 1
ATOM 789 O O . TRP A 1 105 ? -1.865 2.081 -1.036 1.00 91.12 105 TRP A O 1
ATOM 799 N N . ALA A 1 106 ? -0.607 3.786 -0.304 1.00 91.31 106 ALA A N 1
ATOM 800 C CA . ALA A 1 106 ? -1.432 4.092 0.867 1.00 91.31 106 ALA A CA 1
ATOM 801 C C . ALA A 1 106 ? -2.582 5.072 0.587 1.00 91.31 106 ALA A C 1
ATOM 803 O O . ALA A 1 106 ? -3.452 5.241 1.441 1.00 91.31 106 ALA A O 1
ATOM 804 N N . ILE A 1 107 ? -2.610 5.705 -0.589 1.00 89.06 107 ILE A N 1
ATOM 805 C CA . ILE A 1 107 ? -3.677 6.621 -0.992 1.00 89.06 107 ILE A CA 1
ATOM 806 C C . ILE A 1 107 ? -3.867 6.603 -2.512 1.00 89.06 107 ILE A C 1
ATOM 808 O O . ILE A 1 107 ? -2.896 6.497 -3.259 1.00 89.06 107 ILE A O 1
ATOM 812 N N . ALA A 1 108 ? -5.115 6.683 -2.973 1.00 87.88 108 ALA A N 1
ATOM 813 C CA . ALA A 1 108 ? -5.459 6.856 -4.384 1.00 87.88 108 ALA A CA 1
ATOM 814 C C . ALA A 1 108 ? -5.996 8.271 -4.652 1.00 87.88 108 ALA A C 1
ATOM 816 O O . ALA A 1 108 ? -6.673 8.851 -3.791 1.00 87.88 108 ALA A O 1
ATOM 817 N N . PRO A 1 109 ? -5.803 8.803 -5.872 1.00 88.06 109 PRO A N 1
ATOM 818 C CA . PRO A 1 109 ? -6.619 9.902 -6.362 1.00 88.06 109 PRO A CA 1
ATOM 819 C C . PRO A 1 109 ? -8.105 9.528 -6.329 1.00 88.06 109 PRO A C 1
ATOM 821 O O . PRO A 1 109 ? -8.495 8.397 -6.634 1.00 88.06 109 PRO A O 1
ATOM 824 N N . LYS A 1 110 ? -8.953 10.503 -5.992 1.00 86.06 110 LYS A N 1
ATOM 825 C CA . LYS A 1 110 ? -10.406 10.311 -5.892 1.00 86.06 110 LYS A CA 1
ATOM 826 C C . LYS A 1 110 ? -11.002 9.735 -7.181 1.00 86.06 110 LYS A C 1
ATOM 828 O O . LYS A 1 110 ? -11.807 8.807 -7.124 1.00 86.06 110 LYS A O 1
ATOM 833 N N . ASP A 1 111 ? -10.583 10.261 -8.328 1.00 87.38 111 ASP A N 1
ATOM 834 C CA . ASP A 1 111 ? -11.114 9.851 -9.628 1.00 87.38 111 ASP A CA 1
ATOM 835 C C . ASP A 1 111 ? -10.758 8.396 -9.949 1.00 87.38 111 ASP A C 1
ATOM 837 O O . ASP A 1 111 ? -11.622 7.640 -10.394 1.00 87.38 111 ASP A O 1
ATOM 841 N N . THR A 1 112 ? -9.538 7.961 -9.616 1.00 87.94 112 THR A N 1
ATOM 842 C CA . THR A 1 112 ? -9.106 6.564 -9.762 1.00 87.94 112 THR A CA 1
ATOM 843 C C . THR A 1 112 ? -9.996 5.612 -8.966 1.00 87.94 112 THR A C 1
ATOM 845 O O . THR A 1 112 ? -10.448 4.596 -9.495 1.00 87.94 112 THR A O 1
ATOM 848 N N . ALA A 1 113 ? -10.318 5.941 -7.712 1.00 88.19 113 ALA A N 1
ATOM 849 C CA . ALA A 1 113 ? -11.190 5.096 -6.898 1.00 88.19 113 ALA A CA 1
ATOM 850 C C . ALA A 1 113 ? -12.621 5.013 -7.452 1.00 88.19 113 ALA A C 1
ATOM 852 O O . ALA A 1 113 ? -13.229 3.941 -7.434 1.00 88.19 113 ALA A O 1
ATOM 853 N N . VAL A 1 114 ? -13.150 6.115 -7.998 1.00 89.75 114 VAL A N 1
ATOM 854 C CA . VAL A 1 114 ? -14.461 6.125 -8.667 1.00 89.75 114 VAL A CA 1
ATOM 855 C C . VAL A 1 114 ? -14.440 5.259 -9.928 1.00 89.75 114 VAL A C 1
ATOM 857 O O . VAL A 1 114 ? -15.370 4.478 -10.146 1.00 89.75 114 VAL A O 1
ATOM 860 N N . ILE A 1 115 ? -13.387 5.361 -10.743 1.00 90.56 115 ILE A N 1
ATOM 861 C CA . ILE A 1 115 ? -13.198 4.534 -11.942 1.00 90.56 115 ILE A CA 1
ATOM 862 C C . ILE A 1 115 ? -13.152 3.052 -11.558 1.00 90.56 115 ILE A C 1
ATOM 864 O O . ILE A 1 115 ? -13.888 2.249 -12.134 1.00 90.56 115 ILE A O 1
ATOM 868 N N . ASN A 1 116 ? -12.365 2.692 -10.542 1.00 90.12 116 ASN A N 1
ATOM 869 C CA . ASN A 1 116 ? -12.233 1.305 -10.102 1.00 90.12 116 ASN A CA 1
ATOM 870 C C . ASN A 1 116 ? -13.532 0.758 -9.497 1.00 90.12 116 ASN A C 1
ATOM 872 O O . ASN A 1 116 ? -13.905 -0.381 -9.785 1.00 90.12 116 ASN A O 1
ATOM 876 N N . GLY A 1 117 ? -14.271 1.573 -8.737 1.00 92.06 117 GLY A N 1
ATOM 877 C CA . GLY A 1 117 ? -15.595 1.214 -8.225 1.00 92.06 117 GLY A CA 1
ATOM 878 C C . GLY A 1 117 ? -16.598 0.919 -9.344 1.00 92.06 117 GLY A C 1
ATOM 879 O O . GLY A 1 117 ? -17.276 -0.109 -9.315 1.00 92.06 117 GLY A O 1
ATOM 880 N N . LYS A 1 118 ? -16.635 1.763 -10.384 1.00 92.62 118 LYS A N 1
ATOM 881 C CA . LYS A 1 118 ? -17.471 1.531 -11.574 1.00 92.62 118 LYS A CA 1
ATOM 882 C C . LYS A 1 118 ? -17.025 0.302 -12.362 1.00 92.62 118 LYS A C 1
ATOM 884 O O . LYS A 1 118 ? -17.871 -0.473 -12.789 1.00 92.62 118 LYS A O 1
ATOM 889 N N . LYS A 1 119 ? -15.716 0.085 -12.528 1.00 92.44 119 LYS A N 1
ATOM 890 C CA . LYS A 1 119 ? -15.169 -1.101 -13.209 1.00 92.44 119 LYS A CA 1
ATOM 891 C C . LYS A 1 119 ? -15.578 -2.393 -12.495 1.00 92.44 119 LYS A C 1
ATOM 893 O O . LYS A 1 119 ? -16.025 -3.331 -13.154 1.00 92.44 119 LYS A O 1
ATOM 898 N N . LEU A 1 120 ? -15.504 -2.421 -11.161 1.00 92.31 120 LEU A N 1
ATOM 899 C CA . LEU A 1 120 ? -15.984 -3.550 -10.360 1.00 92.31 120 LEU A CA 1
ATOM 900 C C . LEU A 1 120 ? -17.487 -3.770 -10.549 1.00 92.31 120 LEU A C 1
ATOM 902 O O . LEU A 1 120 ? -17.904 -4.886 -10.843 1.00 92.31 120 LEU A O 1
ATOM 906 N N . ALA A 1 121 ? -18.292 -2.713 -10.428 1.00 92.88 121 ALA A N 1
ATOM 907 C CA . ALA A 1 121 ? -19.739 -2.786 -10.613 1.00 92.88 121 ALA A CA 1
ATOM 908 C C . ALA A 1 121 ? -20.127 -3.332 -11.995 1.00 92.88 121 ALA A C 1
ATOM 910 O O . ALA A 1 121 ? -20.909 -4.279 -12.092 1.00 92.88 121 ALA A O 1
ATOM 911 N N . SER A 1 122 ? -19.521 -2.802 -13.059 1.00 94.56 122 SER A N 1
ATOM 912 C CA . SER A 1 122 ? -19.750 -3.266 -14.427 1.00 94.56 122 SER A CA 1
ATOM 913 C C . SER A 1 122 ? -19.389 -4.742 -14.614 1.00 94.56 122 SER A C 1
ATOM 915 O O . SER A 1 122 ? -20.072 -5.436 -15.360 1.00 94.56 122 SER A O 1
ATOM 917 N N . SER A 1 123 ? -18.378 -5.263 -13.905 1.00 94.38 123 SER A N 1
ATOM 918 C CA . SER A 1 123 ? -18.008 -6.688 -13.980 1.00 94.38 123 SER A CA 1
ATOM 919 C C . SER A 1 123 ? -19.083 -7.649 -13.443 1.00 94.38 123 SER A C 1
ATOM 921 O O . SER A 1 123 ? -19.048 -8.842 -13.744 1.00 94.38 123 SER A O 1
ATOM 923 N N . PHE A 1 124 ? -20.057 -7.122 -12.693 1.00 94.56 124 PHE A N 1
ATOM 924 C CA . PHE A 1 124 ? -21.238 -7.833 -12.195 1.00 94.56 124 PHE A CA 1
ATOM 925 C C . PHE A 1 124 ? -22.537 -7.397 -12.882 1.00 94.56 124 PHE A C 1
ATOM 927 O O . PHE A 1 124 ? -23.621 -7.719 -12.402 1.00 94.56 124 PHE A O 1
ATOM 934 N N . ASN A 1 125 ? -22.445 -6.664 -13.998 1.00 95.56 125 ASN A N 1
ATOM 935 C CA . ASN A 1 125 ? -23.589 -6.066 -14.690 1.00 95.56 125 ASN A CA 1
ATOM 936 C C . ASN A 1 125 ? -24.435 -5.144 -13.788 1.00 95.56 125 ASN A C 1
ATOM 938 O O . ASN A 1 125 ? -25.635 -4.978 -14.010 1.00 95.56 125 ASN A O 1
ATOM 942 N N . CYS A 1 126 ? -23.825 -4.540 -12.764 1.00 95.06 126 CYS A N 1
ATOM 943 C CA . CYS A 1 126 ? -24.494 -3.540 -11.944 1.00 95.06 126 CYS A CA 1
ATOM 944 C C . CYS A 1 126 ? -24.634 -2.216 -12.706 1.00 95.06 126 CYS A C 1
ATOM 946 O O . CYS A 1 126 ? -23.754 -1.823 -13.473 1.00 95.06 126 CYS A O 1
ATOM 948 N N . SER A 1 127 ? -25.727 -1.496 -12.443 1.00 94.50 127 SER A N 1
ATOM 949 C CA . SER A 1 127 ? -25.909 -0.123 -12.923 1.00 94.50 127 SER A CA 1
ATOM 950 C C . SER A 1 127 ? -24.793 0.782 -12.390 1.00 94.50 127 SER A C 1
ATOM 952 O O . SER A 1 127 ? -24.462 0.733 -11.205 1.00 94.50 127 SER A O 1
ATOM 954 N N . ILE A 1 128 ? -24.230 1.623 -13.261 1.00 93.81 128 ILE A N 1
ATOM 955 C CA . ILE A 1 128 ? -23.217 2.640 -12.918 1.00 93.81 128 ILE A CA 1
ATOM 956 C C . ILE A 1 128 ? -23.750 4.074 -13.070 1.00 93.81 128 ILE A C 1
ATOM 958 O O . ILE A 1 128 ? -22.976 5.033 -13.017 1.00 93.81 128 ILE A O 1
ATOM 962 N N . THR A 1 129 ? -25.058 4.224 -13.305 1.00 91.88 129 THR A N 1
ATOM 963 C CA . THR A 1 129 ? -25.718 5.519 -13.539 1.00 91.88 129 THR A CA 1
ATOM 964 C C . THR A 1 129 ? -25.879 6.314 -12.246 1.00 91.88 129 THR A C 1
ATOM 966 O O . THR A 1 129 ? -25.728 7.534 -12.256 1.00 91.88 129 THR A O 1
ATOM 969 N N . SER A 1 130 ? -26.125 5.631 -11.123 1.00 93.50 130 SER A N 1
ATOM 970 C CA . SER A 1 130 ? -26.190 6.230 -9.792 1.00 93.50 130 SER A CA 1
ATOM 971 C C . SER A 1 130 ? -25.390 5.420 -8.775 1.00 93.50 130 SER A C 1
ATOM 973 O O . SER A 1 130 ? -25.389 4.188 -8.788 1.00 93.50 130 SER A O 1
ATOM 975 N N . SER A 1 131 ? -24.731 6.115 -7.845 1.00 90.19 131 SER A N 1
ATOM 976 C CA . SER A 1 131 ? -23.978 5.461 -6.769 1.00 90.19 131 SER A CA 1
ATOM 977 C C . SER A 1 131 ? -24.875 4.596 -5.877 1.00 90.19 131 SER A C 1
ATOM 979 O O . SER A 1 131 ? -24.433 3.558 -5.398 1.00 90.19 131 SER A O 1
ATOM 981 N N . ALA A 1 132 ? -26.137 4.994 -5.680 1.00 92.44 132 ALA A N 1
ATOM 982 C CA . ALA A 1 132 ? -27.090 4.251 -4.859 1.00 92.44 132 ALA A CA 1
ATOM 983 C C . ALA A 1 132 ? -27.461 2.896 -5.486 1.00 92.44 132 ALA A C 1
ATOM 985 O O . ALA A 1 132 ? -27.355 1.869 -4.819 1.00 92.44 132 ALA A O 1
ATOM 986 N N . GLU A 1 133 ? -27.829 2.869 -6.773 1.00 94.06 133 GLU A N 1
ATOM 987 C CA . GLU A 1 133 ? -28.129 1.614 -7.481 1.00 94.06 133 GLU A CA 1
ATOM 988 C C . GLU A 1 133 ? -26.903 0.706 -7.569 1.00 94.06 133 GLU A C 1
ATOM 990 O O . GLU A 1 133 ? -27.006 -0.506 -7.362 1.00 94.06 133 GLU A O 1
ATOM 995 N N . MET A 1 134 ? -25.736 1.301 -7.832 1.00 92.56 134 MET A N 1
ATOM 996 C CA . MET A 1 134 ? -24.467 0.587 -7.899 1.00 92.56 134 MET A CA 1
ATOM 997 C C . MET A 1 134 ? -24.172 -0.145 -6.583 1.00 92.56 134 MET A C 1
ATOM 999 O O . MET A 1 134 ? -23.887 -1.344 -6.587 1.00 92.56 134 MET A O 1
ATOM 1003 N N . VAL A 1 135 ? -24.291 0.552 -5.448 1.00 91.94 135 VAL A N 1
ATOM 1004 C CA . VAL A 1 135 ? -24.051 -0.021 -4.115 1.00 91.94 135 VAL A CA 1
ATOM 1005 C C . VAL A 1 135 ? -25.094 -1.080 -3.760 1.00 91.94 135 VAL A C 1
ATOM 1007 O O . VAL A 1 135 ? -24.727 -2.146 -3.270 1.00 91.94 135 VAL A O 1
ATOM 1010 N N . GLU A 1 136 ? -26.380 -0.843 -4.031 1.00 94.00 136 GLU A N 1
ATOM 1011 C CA . GLU A 1 136 ? -27.435 -1.824 -3.738 1.00 94.00 136 GLU A CA 1
ATOM 1012 C C . GLU A 1 136 ? -27.286 -3.117 -4.547 1.00 94.00 136 GLU A C 1
ATOM 1014 O O . GLU A 1 136 ? -27.566 -4.204 -4.034 1.00 94.00 136 GLU A O 1
ATOM 1019 N N . CYS A 1 137 ? -26.796 -3.024 -5.784 1.00 95.31 137 CYS A N 1
ATOM 1020 C CA . CYS A 1 137 ? -26.428 -4.191 -6.576 1.00 95.31 137 CYS A CA 1
ATOM 1021 C C . CYS A 1 137 ? -25.225 -4.928 -5.966 1.00 95.31 137 CYS A C 1
ATOM 1023 O O . CYS A 1 137 ? -25.320 -6.118 -5.659 1.00 95.31 137 CYS A O 1
ATOM 1025 N N . LEU A 1 138 ? -24.123 -4.218 -5.690 1.00 91.56 138 LEU A N 1
ATOM 1026 C CA . LEU A 1 138 ? -22.902 -4.802 -5.119 1.00 91.56 138 LEU A CA 1
ATOM 1027 C C . LEU A 1 138 ? -23.121 -5.431 -3.733 1.00 91.56 138 LEU A C 1
ATOM 1029 O O . LEU A 1 138 ? -22.476 -6.423 -3.393 1.00 91.56 138 LEU A O 1
ATOM 1033 N N . LYS A 1 139 ? -24.061 -4.919 -2.927 1.00 92.81 139 LYS A N 1
ATOM 1034 C CA . LYS A 1 139 ? -24.438 -5.527 -1.638 1.00 92.81 139 LYS A CA 1
ATOM 1035 C C . LYS A 1 139 ? -24.961 -6.962 -1.781 1.00 92.81 139 LYS A C 1
ATOM 1037 O O . LYS A 1 139 ? -24.852 -7.724 -0.821 1.00 92.81 139 LYS A O 1
ATOM 1042 N N . ARG A 1 140 ? -25.505 -7.334 -2.946 1.00 95.19 140 ARG A N 1
ATOM 1043 C CA . ARG A 1 140 ? -26.074 -8.667 -3.231 1.00 95.19 140 ARG A CA 1
ATOM 1044 C C . ARG A 1 140 ? -25.075 -9.647 -3.844 1.00 95.19 140 ARG A C 1
ATOM 1046 O O . ARG A 1 140 ? -25.353 -10.840 -3.850 1.00 95.19 140 ARG A O 1
ATOM 1053 N N . VAL A 1 141 ? -23.949 -9.154 -4.353 1.00 92.88 141 VAL A N 1
ATOM 1054 C CA . VAL A 1 141 ? -22.892 -9.979 -4.951 1.00 92.88 141 VAL A CA 1
ATOM 1055 C C . VAL A 1 141 ? -22.237 -10.843 -3.873 1.00 92.88 141 VAL A C 1
ATOM 1057 O O . VAL A 1 141 ? -22.060 -10.392 -2.738 1.00 92.88 141 VAL A O 1
ATOM 1060 N N . ASP A 1 142 ? -21.875 -12.082 -4.196 1.00 94.75 142 ASP A N 1
ATOM 1061 C CA . ASP A 1 142 ? -21.145 -12.924 -3.252 1.00 94.75 142 ASP A CA 1
ATOM 1062 C C . ASP A 1 142 ? -19.758 -12.333 -2.927 1.00 94.75 142 ASP A C 1
ATOM 1064 O O . ASP A 1 142 ? -19.096 -11.728 -3.769 1.00 94.75 142 ASP A O 1
ATOM 1068 N N . ALA A 1 143 ? -19.319 -12.470 -1.673 1.00 89.94 143 ALA A N 1
ATOM 1069 C CA . ALA A 1 143 ? -18.064 -11.860 -1.237 1.00 89.94 143 ALA A CA 1
ATOM 1070 C C . ALA A 1 143 ? -16.842 -12.485 -1.927 1.00 89.94 143 ALA A C 1
ATOM 1072 O O . ALA A 1 143 ? -15.920 -11.752 -2.280 1.00 89.94 143 ALA A O 1
ATOM 1073 N N . TYR A 1 144 ? -16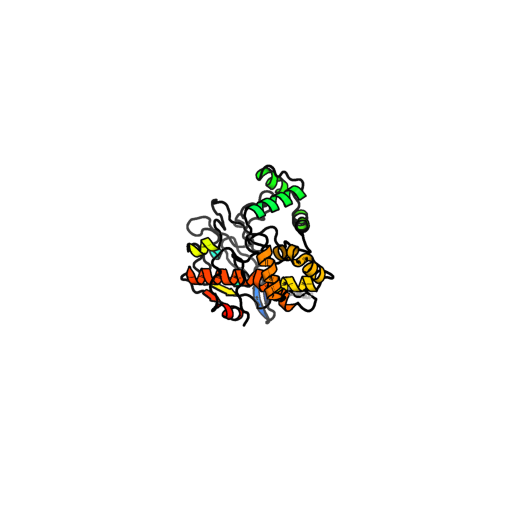.845 -13.804 -2.141 1.00 91.44 144 TYR A N 1
ATOM 1074 C CA . TYR A 1 144 ? -15.743 -14.499 -2.799 1.00 91.44 144 TYR A CA 1
ATOM 1075 C C . TYR A 1 144 ? -15.711 -14.168 -4.284 1.00 91.44 144 TYR A C 1
ATOM 1077 O O . TYR A 1 144 ? -14.655 -13.819 -4.810 1.00 91.44 144 TYR A O 1
ATOM 1085 N N . GLU A 1 145 ? -16.873 -14.166 -4.942 1.00 93.25 145 GLU A N 1
ATOM 1086 C CA . GLU A 1 145 ? -16.961 -13.725 -6.336 1.00 93.25 145 GLU A CA 1
ATOM 1087 C C . GLU A 1 145 ? -16.427 -12.299 -6.508 1.00 93.25 145 GLU A C 1
ATOM 1089 O O . GLU A 1 145 ? -15.684 -12.025 -7.450 1.00 93.25 145 GLU A O 1
ATOM 1094 N N . MET A 1 146 ? -16.756 -11.393 -5.582 1.00 89.62 146 MET A N 1
ATOM 1095 C CA . MET A 1 146 ? -16.260 -10.017 -5.599 1.00 89.62 146 MET A CA 1
ATOM 1096 C C . MET A 1 146 ? -14.739 -9.942 -5.476 1.00 89.62 146 MET A C 1
ATOM 1098 O O . MET A 1 146 ? -14.112 -9.204 -6.237 1.00 89.62 146 MET A O 1
ATOM 1102 N N . THR A 1 147 ? -14.138 -10.706 -4.562 1.00 87.81 147 THR A N 1
ATOM 1103 C CA . THR A 1 147 ? -12.677 -10.726 -4.401 1.00 87.81 147 THR A CA 1
ATOM 1104 C C . THR A 1 147 ? -11.964 -11.326 -5.610 1.00 87.81 147 THR A C 1
ATOM 1106 O O . THR A 1 147 ? -10.922 -10.816 -6.009 1.00 87.81 147 THR A O 1
ATOM 1109 N N . GLU A 1 148 ? -12.550 -12.329 -6.269 1.00 88.56 148 GLU A N 1
ATOM 1110 C CA . GLU A 1 148 ? -11.979 -12.937 -7.480 1.00 88.56 148 GLU A CA 1
ATOM 1111 C C . GLU A 1 148 ? -11.940 -11.962 -8.672 1.00 88.56 148 GLU A C 1
ATOM 1113 O O . GLU A 1 148 ? -11.080 -12.072 -9.551 1.00 88.56 148 GLU A O 1
ATOM 1118 N N . ARG A 1 149 ? -12.804 -10.933 -8.700 1.00 88.56 149 ARG A N 1
ATOM 1119 C CA . ARG A 1 149 ? -12.752 -9.889 -9.743 1.00 88.56 149 ARG A CA 1
ATOM 1120 C C . ARG A 1 149 ? -11.516 -9.001 -9.671 1.00 88.56 149 ARG A C 1
ATOM 1122 O O . ARG A 1 149 ? -11.291 -8.245 -10.615 1.00 88.56 149 ARG A O 1
ATOM 1129 N N . GLN A 1 150 ? -10.683 -9.110 -8.635 1.00 83.31 150 GLN A N 1
ATOM 1130 C CA . GLN A 1 150 ? -9.413 -8.382 -8.562 1.00 83.31 150 GLN A CA 1
ATOM 1131 C C . GLN A 1 150 ? -8.531 -8.612 -9.804 1.00 83.31 150 GLN A C 1
ATOM 1133 O O . GLN A 1 150 ? -7.888 -7.680 -10.277 1.00 83.31 150 GLN A O 1
ATOM 1138 N N . HIS A 1 151 ? -8.567 -9.811 -10.403 1.00 87.38 151 HIS A N 1
ATOM 1139 C CA . HIS A 1 151 ? -7.762 -10.127 -11.587 1.00 87.38 151 HIS A CA 1
ATOM 1140 C C . HIS A 1 151 ? -8.166 -9.302 -12.818 1.00 87.38 151 HIS A C 1
ATOM 1142 O O . HIS A 1 151 ? -7.343 -9.068 -13.697 1.00 87.38 151 HIS A O 1
ATOM 1148 N N . ALA A 1 152 ? -9.405 -8.798 -12.873 1.00 86.88 152 ALA A N 1
ATOM 1149 C CA . ALA A 1 152 ? -9.867 -7.930 -13.959 1.00 86.88 152 ALA A CA 1
ATOM 1150 C C . ALA A 1 152 ? -9.181 -6.551 -13.960 1.00 86.88 152 ALA A C 1
ATOM 1152 O O . ALA A 1 152 ? -9.322 -5.776 -14.912 1.00 86.88 152 ALA A O 1
ATOM 1153 N N . PHE A 1 153 ? -8.469 -6.215 -12.884 1.00 90.00 153 PHE A N 1
ATOM 1154 C CA . PHE A 1 153 ? -7.694 -4.988 -12.785 1.00 90.00 153 PHE A CA 1
ATOM 1155 C C . PHE A 1 153 ? -6.267 -5.154 -13.292 1.00 90.00 153 PHE A C 1
ATOM 1157 O O . PHE A 1 153 ? -5.669 -4.138 -13.610 1.00 90.00 153 PHE A O 1
ATOM 1164 N N . TYR A 1 154 ? -5.750 -6.379 -13.418 1.00 92.69 154 TYR A N 1
ATOM 1165 C CA . TYR A 1 154 ? -4.354 -6.603 -13.778 1.00 92.69 154 TYR A CA 1
ATOM 1166 C C . TYR A 1 154 ? -4.069 -6.283 -15.250 1.00 92.69 154 TYR A C 1
ATOM 1168 O O . TYR A 1 154 ? -4.744 -6.758 -16.160 1.00 92.69 154 TYR A O 1
ATOM 1176 N N . GLU A 1 155 ? -3.015 -5.506 -15.465 1.00 93.25 155 GLU A N 1
ATOM 1177 C CA . GLU A 1 155 ? -2.447 -5.128 -16.759 1.00 93.25 155 GLU A CA 1
ATOM 1178 C C . GLU A 1 155 ? -1.094 -5.800 -17.029 1.00 93.25 155 GLU A C 1
ATOM 1180 O O . GLU A 1 155 ? -0.690 -5.972 -18.185 1.00 93.25 155 GLU A O 1
ATOM 1185 N N . TRP A 1 156 ? -0.373 -6.170 -15.969 1.00 94.44 156 TRP A N 1
ATOM 1186 C CA . TRP A 1 156 ? 0.840 -6.973 -16.053 1.00 94.44 156 TRP A CA 1
ATOM 1187 C C . TRP A 1 156 ? 1.017 -7.812 -14.792 1.00 94.44 156 TRP A C 1
ATOM 1189 O O . TRP A 1 156 ? 1.154 -7.264 -13.702 1.00 94.44 156 TRP A O 1
ATOM 1199 N N . PHE A 1 157 ? 1.040 -9.138 -14.952 1.00 91.31 157 PHE A N 1
ATOM 1200 C CA . PHE A 1 157 ? 1.178 -10.129 -13.882 1.00 91.31 157 PHE A CA 1
ATOM 1201 C C . PHE A 1 157 ? 0.171 -9.967 -12.726 1.00 91.31 157 PHE A C 1
ATOM 1203 O O . PHE A 1 157 ? -0.847 -10.654 -12.707 1.00 91.31 157 PHE A O 1
ATOM 1210 N N . MET A 1 158 ? 0.453 -9.075 -11.775 1.00 89.75 158 MET A N 1
ATOM 1211 C CA . MET A 1 158 ? -0.396 -8.759 -10.622 1.00 89.75 158 MET A CA 1
ATOM 1212 C C . MET A 1 158 ? -0.581 -7.247 -10.410 1.00 89.75 158 MET A C 1
ATOM 1214 O O . MET A 1 158 ? -1.052 -6.838 -9.353 1.00 89.75 158 MET A O 1
ATOM 1218 N N . ASP A 1 159 ? -0.165 -6.415 -11.370 1.00 92.19 159 ASP A N 1
ATOM 1219 C CA . ASP A 1 159 ? -0.232 -4.957 -11.295 1.00 92.19 159 ASP A CA 1
ATOM 1220 C C . ASP A 1 159 ? -1.370 -4.381 -12.132 1.00 92.19 159 ASP A C 1
ATOM 1222 O O . ASP A 1 159 ? -1.560 -4.847 -13.255 1.00 92.19 159 ASP A O 1
ATOM 1226 N N . PRO A 1 160 ? -2.068 -3.340 -11.641 1.00 89.19 160 PRO A N 1
ATOM 1227 C CA . PRO A 1 160 ? -1.956 -2.753 -10.301 1.00 89.19 160 PRO A CA 1
ATOM 1228 C C . PRO A 1 160 ? -2.388 -3.718 -9.182 1.00 89.19 160 PRO A C 1
ATOM 1230 O O . PRO A 1 160 ? -3.484 -4.273 -9.200 1.00 89.19 160 PRO A O 1
ATOM 1233 N N . ALA A 1 161 ? -1.530 -3.871 -8.167 1.00 81.75 161 ALA A N 1
ATOM 1234 C CA . ALA A 1 161 ? -1.747 -4.824 -7.074 1.00 81.75 161 ALA A CA 1
ATOM 1235 C C . ALA A 1 161 ? -2.795 -4.368 -6.049 1.00 81.75 161 ALA A C 1
ATOM 1237 O O . ALA A 1 161 ? -3.302 -5.182 -5.280 1.00 81.75 161 ALA A O 1
ATOM 1238 N N . ILE A 1 162 ? -3.102 -3.068 -6.011 1.00 86.38 162 ILE A N 1
ATOM 1239 C CA . ILE A 1 162 ? -3.980 -2.460 -5.004 1.00 86.38 162 ILE A CA 1
ATOM 1240 C C . ILE A 1 162 ? -4.973 -1.529 -5.712 1.00 86.38 162 ILE A C 1
ATOM 1242 O O . ILE A 1 162 ? -4.777 -0.312 -5.728 1.00 86.38 162 ILE A O 1
ATOM 1246 N N . PRO A 1 163 ? -6.029 -2.085 -6.335 1.00 84.25 163 PRO A N 1
ATOM 1247 C CA . PRO A 1 163 ? -7.023 -1.292 -7.061 1.00 84.25 163 PRO A CA 1
ATOM 1248 C C . PRO A 1 163 ? -7.902 -0.435 -6.135 1.00 84.25 163 PRO A C 1
ATOM 1250 O O . PRO A 1 163 ? -8.429 0.593 -6.558 1.00 84.25 163 PRO A O 1
ATOM 1253 N N . PHE A 1 164 ? -8.048 -0.823 -4.866 1.00 88.88 164 PHE A N 1
ATOM 1254 C CA . PHE A 1 164 ? -8.839 -0.094 -3.874 1.00 88.88 164 PHE A CA 1
ATOM 1255 C C . PHE A 1 164 ? -7.933 0.356 -2.725 1.00 88.88 164 PHE A C 1
ATOM 1257 O O . PHE A 1 164 ? -7.596 -0.435 -1.845 1.00 88.88 164 PHE A O 1
ATOM 1264 N N . LYS A 1 165 ? -7.522 1.627 -2.757 1.00 87.38 165 LYS A N 1
ATOM 1265 C CA . LYS A 1 165 ? -6.710 2.285 -1.719 1.00 87.38 165 LYS A CA 1
ATOM 1266 C C . LYS A 1 165 ? -7.590 3.241 -0.898 1.00 87.38 165 LYS A C 1
ATOM 1268 O O . LYS A 1 165 ? -8.661 3.625 -1.376 1.00 87.38 165 LYS A O 1
ATOM 1273 N N . PRO A 1 166 ? -7.149 3.677 0.296 1.00 91.12 166 PRO A N 1
ATOM 1274 C CA . PRO A 1 166 ? -7.744 4.828 0.968 1.00 91.12 166 PRO A CA 1
ATOM 1275 C C . PRO A 1 166 ? -7.842 6.046 0.039 1.00 91.12 166 PRO A C 1
ATOM 1277 O O . PRO A 1 166 ? -7.000 6.241 -0.839 1.00 91.12 166 PRO A O 1
ATOM 1280 N N . VAL A 1 167 ? -8.862 6.877 0.241 1.00 90.38 167 VAL A N 1
ATOM 1281 C CA . VAL A 1 167 ? -9.098 8.105 -0.530 1.00 90.38 167 VAL A CA 1
ATOM 1282 C C . VAL A 1 167 ? -9.429 9.255 0.400 1.00 90.38 167 VAL A C 1
ATOM 1284 O O . VAL A 1 167 ? -9.944 9.034 1.493 1.00 90.38 167 VAL A O 1
ATOM 1287 N N . VAL A 1 168 ? -9.173 10.481 -0.054 1.00 89.62 168 VAL A N 1
ATOM 1288 C CA . VAL A 1 168 ? -9.691 11.670 0.625 1.00 89.62 168 VAL A CA 1
ATOM 1289 C C . VAL A 1 168 ? -11.216 11.664 0.527 1.00 89.62 168 VAL A C 1
ATOM 1291 O O . VAL A 1 168 ? -11.789 11.664 -0.568 1.00 89.62 168 VAL A O 1
ATOM 1294 N N . GLU A 1 169 ? -11.862 11.631 1.683 1.00 86.69 169 GLU A N 1
ATOM 1295 C CA . GLU A 1 169 ? -13.308 11.572 1.819 1.00 86.69 169 GLU A CA 1
ATOM 1296 C C . GLU A 1 169 ? -13.935 12.958 1.624 1.00 86.69 169 GLU A C 1
ATOM 1298 O O . GLU A 1 169 ? -13.316 13.983 1.922 1.00 86.69 169 GLU A O 1
ATOM 1303 N N . PRO A 1 170 ? -15.183 13.032 1.129 1.00 85.94 170 PRO A N 1
ATOM 1304 C CA . PRO A 1 170 ? -15.948 14.266 1.239 1.00 85.94 170 PRO A CA 1
ATOM 1305 C C . PRO A 1 170 ? -16.089 14.662 2.714 1.00 85.94 170 PRO A C 1
ATOM 1307 O O . PRO A 1 170 ? -16.108 13.806 3.595 1.00 85.94 170 PRO A O 1
ATOM 1310 N N . ASN A 1 171 ? -16.232 15.961 2.979 1.00 82.31 171 ASN A N 1
ATOM 1311 C CA . ASN A 1 171 ? -16.423 16.466 4.335 1.00 82.31 171 ASN A CA 1
ATOM 1312 C C . ASN A 1 171 ? -17.808 16.062 4.876 1.00 82.31 171 ASN A C 1
ATOM 1314 O O . ASN A 1 171 ? -18.789 16.785 4.705 1.00 82.31 171 ASN A O 1
ATOM 1318 N N . ILE A 1 172 ? -17.877 14.874 5.473 1.00 82.00 172 ILE A N 1
ATOM 1319 C CA . ILE A 1 172 ? -19.061 14.285 6.099 1.00 82.00 172 ILE A CA 1
ATOM 1320 C C . ILE A 1 172 ? -18.795 14.034 7.581 1.00 82.00 172 ILE A C 1
ATOM 1322 O O . ILE A 1 172 ? -17.648 13.910 8.018 1.00 82.00 172 ILE A O 1
ATOM 1326 N N . GLU A 1 173 ? -19.866 13.940 8.363 1.00 80.81 173 GLU A N 1
ATOM 1327 C CA . GLU A 1 173 ? -19.762 13.612 9.780 1.00 80.81 173 GLU A CA 1
ATOM 1328 C C . GLU A 1 173 ? -19.039 12.266 9.961 1.00 80.81 173 GLU A C 1
ATOM 1330 O O . GLU A 1 173 ? -19.416 11.263 9.355 1.00 80.81 173 GLU A O 1
ATOM 1335 N N . ASN A 1 174 ? -18.006 12.248 10.806 1.00 76.56 174 ASN A N 1
ATOM 1336 C CA . ASN A 1 174 ? -17.145 11.088 11.066 1.00 76.56 174 ASN A CA 1
ATOM 1337 C C . ASN A 1 174 ? -16.247 10.633 9.899 1.00 76.56 174 ASN A C 1
ATOM 1339 O O . ASN A 1 174 ? -15.755 9.504 9.949 1.00 76.56 174 ASN A O 1
ATOM 1343 N N . ALA A 1 175 ? -15.982 11.486 8.900 1.00 77.56 175 ALA A N 1
ATOM 1344 C CA . ALA A 1 175 ? -14.923 11.228 7.921 1.00 77.56 175 ALA A CA 1
ATOM 1345 C C . ALA A 1 175 ? -13.597 10.911 8.638 1.00 77.56 175 ALA A C 1
ATOM 1347 O O . ALA A 1 175 ? -13.159 11.642 9.532 1.00 77.56 175 ALA A O 1
ATOM 1348 N N . PHE A 1 176 ? -12.974 9.800 8.260 1.00 82.31 176 PHE A N 1
ATOM 1349 C CA . PHE A 1 176 ? -11.691 9.360 8.787 1.00 82.31 176 PHE A CA 1
ATOM 1350 C C . PHE A 1 176 ? -10.530 10.120 8.137 1.00 82.31 176 PHE A C 1
ATOM 1352 O O . PHE A 1 176 ? -9.615 10.552 8.837 1.00 82.31 176 PHE A O 1
ATOM 1359 N N . LEU A 1 177 ? -10.577 10.309 6.814 1.00 85.06 177 LEU A N 1
ATOM 1360 C CA . LEU A 1 177 ? -9.544 10.984 6.028 1.00 85.06 177 LEU A CA 1
ATOM 1361 C C . LEU A 1 177 ? -10.141 12.148 5.213 1.00 85.06 177 LEU A C 1
ATOM 1363 O O . LEU A 1 177 ? -10.261 12.050 3.992 1.00 85.06 177 LEU A O 1
ATOM 1367 N N . PRO A 1 178 ? -10.517 13.266 5.862 1.00 88.31 178 PRO A N 1
ATOM 1368 C CA . PRO A 1 178 ? -11.154 14.407 5.191 1.00 88.31 178 PRO A CA 1
ATOM 1369 C C . PRO A 1 178 ? -10.191 15.238 4.325 1.00 88.31 178 PRO A C 1
ATOM 1371 O O . PRO A 1 178 ? -10.624 16.032 3.494 1.00 88.31 178 PRO A O 1
ATOM 1374 N N . GLU A 1 179 ? -8.881 15.080 4.521 1.00 92.12 179 GLU A N 1
ATOM 1375 C CA . GLU A 1 179 ? -7.818 15.813 3.829 1.00 92.12 179 GLU A CA 1
ATOM 1376 C C . GLU A 1 179 ? -6.660 14.859 3.498 1.00 92.12 179 GLU A C 1
ATOM 1378 O O . GLU A 1 179 ? -6.525 13.787 4.090 1.00 92.12 179 GLU A O 1
ATOM 1383 N N . HIS A 1 180 ? -5.794 15.243 2.558 1.00 93.38 180 HIS A N 1
ATOM 1384 C CA . HIS A 1 180 ? -4.599 14.454 2.252 1.00 93.38 180 HIS A CA 1
ATOM 1385 C C . HIS A 1 180 ? -3.673 14.383 3.488 1.00 93.38 180 HIS A C 1
ATOM 1387 O O . HIS A 1 180 ? -3.473 15.417 4.132 1.00 93.38 180 HIS A O 1
ATOM 1393 N N . PRO A 1 181 ? -3.037 13.234 3.807 1.00 93.00 181 PRO A N 1
ATOM 1394 C CA . PRO A 1 181 ? -2.181 13.099 4.992 1.00 93.00 181 PRO A CA 1
ATOM 1395 C C . PRO A 1 181 ? -1.087 14.171 5.102 1.00 93.00 181 PRO A C 1
ATOM 1397 O O . PRO A 1 181 ? -0.820 14.669 6.192 1.00 93.00 181 PRO A O 1
ATOM 1400 N N . THR A 1 182 ? -0.505 14.587 3.971 1.00 93.81 182 THR A N 1
ATOM 1401 C CA . THR A 1 182 ? 0.439 15.719 3.901 1.00 93.81 182 THR A CA 1
ATOM 1402 C C . THR A 1 182 ? -0.127 16.982 4.544 1.00 93.81 182 THR A C 1
ATOM 1404 O O . THR A 1 182 ? 0.552 17.621 5.343 1.00 93.81 182 THR A O 1
ATOM 1407 N N . GLU A 1 183 ? -1.364 17.338 4.206 1.00 95.00 183 GLU A N 1
ATOM 1408 C CA . GLU A 1 183 ? -1.991 18.575 4.667 1.00 95.00 183 GLU A CA 1
ATOM 1409 C C . GLU A 1 183 ? -2.444 18.449 6.123 1.00 95.00 183 GLU A C 1
ATOM 1411 O O . GLU A 1 183 ? -2.211 19.367 6.903 1.00 95.00 183 GLU A O 1
ATOM 1416 N N . ILE A 1 184 ? -2.939 17.274 6.532 1.00 92.62 184 ILE A N 1
ATOM 1417 C CA . ILE A 1 184 ? -3.263 16.970 7.938 1.00 92.62 184 ILE A CA 1
ATOM 1418 C C . ILE A 1 184 ? -2.039 17.168 8.847 1.00 92.62 184 ILE A C 1
ATOM 1420 O O . ILE A 1 184 ? -2.158 17.748 9.932 1.00 92.62 184 ILE A O 1
ATOM 1424 N N . ILE A 1 185 ? -0.863 16.692 8.420 1.00 92.62 185 ILE A N 1
ATOM 1425 C CA . ILE A 1 185 ? 0.380 16.843 9.188 1.00 92.62 185 ILE A CA 1
ATOM 1426 C C . ILE A 1 185 ? 0.821 18.310 9.201 1.00 92.62 185 ILE A C 1
ATOM 1428 O O . ILE A 1 185 ? 1.062 18.852 10.278 1.00 92.62 185 ILE A O 1
ATOM 1432 N N . LYS A 1 186 ? 0.871 18.976 8.038 1.00 92.56 186 LYS A N 1
ATOM 1433 C CA . LYS A 1 186 ? 1.281 20.390 7.942 1.00 92.56 186 LYS A CA 1
ATOM 1434 C C . LYS A 1 186 ? 0.408 21.321 8.773 1.00 92.56 186 LYS A C 1
ATOM 1436 O O . LYS A 1 186 ? 0.920 22.256 9.379 1.00 92.56 186 LYS A O 1
ATOM 1441 N N . SER A 1 187 ? -0.901 21.076 8.810 1.00 93.19 187 SER A N 1
ATOM 1442 C CA . SER A 1 187 ? -1.845 21.899 9.563 1.00 93.19 187 SER A CA 1
ATOM 1443 C C . SER A 1 187 ? -1.879 21.568 11.060 1.00 93.19 187 SER A C 1
ATOM 1445 O O . SER A 1 187 ? -2.747 22.076 11.766 1.00 93.19 187 SER A O 1
ATOM 1447 N N . GLY A 1 188 ? -1.021 20.662 11.547 1.00 88.94 188 GLY A N 1
ATOM 1448 C CA . GLY A 1 188 ? -0.980 20.249 12.952 1.00 88.94 188 GLY A CA 1
ATOM 1449 C C . GLY A 1 188 ? -2.221 19.483 13.428 1.00 88.94 188 GLY A C 1
ATOM 1450 O O . GLY A 1 188 ? -2.456 19.396 14.633 1.00 88.94 188 GLY A O 1
ATOM 1451 N N . LYS A 1 189 ? -3.027 18.943 12.498 1.00 88.38 189 LYS A N 1
ATOM 1452 C CA . LYS A 1 189 ? -4.242 18.156 12.794 1.00 88.38 189 LYS A CA 1
ATOM 1453 C C . LYS A 1 189 ? -3.933 16.676 13.037 1.00 88.38 189 LYS A C 1
ATOM 1455 O O . LYS A 1 189 ? -4.797 15.945 13.517 1.00 88.38 189 LYS A O 1
ATOM 1460 N N . ALA A 1 190 ? -2.727 16.223 12.688 1.00 87.06 190 ALA A N 1
ATOM 1461 C CA . ALA A 1 190 ? -2.271 14.870 12.978 1.00 87.06 190 ALA A CA 1
ATOM 1462 C C . ALA A 1 190 ? -2.256 14.591 14.494 1.00 87.06 190 ALA A C 1
ATOM 1464 O O . ALA A 1 190 ? -2.104 15.502 15.310 1.00 87.06 190 ALA A O 1
ATOM 1465 N N . ALA A 1 191 ? -2.393 13.316 14.868 1.00 83.12 191 ALA A N 1
ATOM 1466 C CA . ALA A 1 191 ? -2.344 12.901 16.266 1.00 83.12 191 ALA A CA 1
ATOM 1467 C C . ALA A 1 191 ? -1.010 13.316 16.910 1.00 83.12 191 ALA A C 1
ATOM 1469 O O . ALA A 1 191 ? 0.068 13.031 16.384 1.00 83.12 191 ALA A O 1
ATOM 1470 N N . LYS A 1 192 ? -1.088 13.984 18.064 1.00 83.31 192 LYS A N 1
ATOM 1471 C CA . LYS A 1 192 ? 0.076 14.494 18.797 1.00 83.31 192 LYS A CA 1
ATOM 1472 C C . LYS A 1 192 ? 0.660 13.413 19.693 1.00 83.31 192 LYS A C 1
ATOM 1474 O O . LYS A 1 192 ? 0.468 13.421 20.904 1.00 83.31 192 LYS A O 1
ATOM 1479 N N . VAL A 1 193 ? 1.335 12.460 19.062 1.00 79.19 193 VAL A N 1
ATOM 1480 C CA . VAL A 1 193 ? 1.901 11.286 19.724 1.00 79.19 193 VAL A CA 1
ATOM 1481 C C . VAL A 1 193 ? 3.345 11.092 19.259 1.00 79.19 193 VAL A C 1
ATOM 1483 O O . VAL A 1 193 ? 3.641 11.376 18.094 1.00 79.19 193 VAL A O 1
ATOM 1486 N N . PRO A 1 194 ? 4.260 10.614 20.119 1.00 77.12 194 PRO A N 1
ATOM 1487 C CA . PRO A 1 194 ? 5.592 10.232 19.676 1.00 77.12 194 PRO A CA 1
ATOM 1488 C C . PRO A 1 194 ? 5.519 9.172 18.567 1.00 77.12 194 PRO A C 1
ATOM 1490 O O . PRO A 1 194 ? 4.683 8.266 18.625 1.00 77.12 194 PRO A O 1
ATOM 1493 N N . LEU A 1 195 ? 6.405 9.269 17.575 1.00 79.75 195 LEU A N 1
ATOM 1494 C CA . LEU A 1 195 ? 6.436 8.377 16.413 1.00 79.75 195 LEU A CA 1
ATOM 1495 C C . LEU A 1 195 ? 7.787 7.665 16.303 1.00 79.75 195 LEU A C 1
ATOM 1497 O O . LEU A 1 195 ? 8.833 8.300 16.161 1.00 79.75 195 LEU A O 1
ATOM 1501 N N . LEU A 1 196 ? 7.754 6.333 16.296 1.00 77.62 196 LEU A N 1
ATOM 1502 C CA . LEU A 1 196 ? 8.859 5.487 15.852 1.00 77.62 196 LEU A CA 1
ATOM 1503 C C . LEU A 1 196 ? 8.541 4.974 14.446 1.00 77.62 196 LEU A C 1
ATOM 1505 O O . LEU A 1 196 ? 7.517 4.326 14.246 1.00 77.62 196 LEU A O 1
ATOM 1509 N N . THR A 1 197 ? 9.404 5.243 13.470 1.00 83.56 197 THR A N 1
ATOM 1510 C CA . THR A 1 197 ? 9.188 4.796 12.085 1.00 83.56 197 THR A CA 1
ATOM 1511 C C . THR A 1 197 ? 10.461 4.238 11.460 1.00 83.56 197 THR A C 1
ATOM 1513 O O . THR A 1 197 ? 11.572 4.658 11.800 1.00 83.56 197 THR A O 1
ATOM 1516 N N . GLY A 1 198 ? 10.310 3.267 10.562 1.00 82.81 198 GLY A N 1
ATOM 1517 C CA . GLY A 1 198 ? 11.431 2.622 9.890 1.00 82.81 198 GLY A CA 1
ATOM 1518 C C . GLY A 1 198 ? 11.013 1.736 8.725 1.00 82.81 198 GLY A C 1
ATOM 1519 O O . GLY A 1 198 ? 9.867 1.295 8.647 1.00 82.81 198 GLY A O 1
ATOM 1520 N N . ILE A 1 199 ? 11.977 1.469 7.848 1.00 89.06 199 ILE A N 1
ATOM 1521 C CA . ILE A 1 199 ? 11.884 0.509 6.743 1.00 89.06 199 ILE A CA 1
ATOM 1522 C C . ILE A 1 199 ? 13.020 -0.512 6.867 1.00 89.06 199 ILE A C 1
ATOM 1524 O O . ILE A 1 199 ? 14.019 -0.261 7.563 1.00 89.06 199 ILE A O 1
ATOM 1528 N N . THR A 1 200 ? 12.906 -1.641 6.174 1.00 88.75 200 THR A N 1
ATOM 1529 C CA . THR A 1 200 ? 14.043 -2.556 6.006 1.00 88.75 200 THR A CA 1
ATOM 1530 C C . THR A 1 200 ? 14.901 -2.134 4.813 1.00 88.75 200 THR A C 1
ATOM 1532 O O . THR A 1 200 ? 14.471 -1.369 3.952 1.00 88.75 200 THR A O 1
ATOM 1535 N N . THR A 1 201 ? 16.138 -2.629 4.742 1.00 88.00 201 THR A N 1
ATOM 1536 C CA . THR A 1 201 ? 17.051 -2.319 3.627 1.00 88.00 201 THR A CA 1
ATOM 1537 C C . THR A 1 201 ? 16.592 -2.899 2.288 1.00 88.00 201 THR A C 1
ATOM 1539 O O . THR A 1 201 ? 17.127 -2.508 1.258 1.00 88.00 201 THR A O 1
ATOM 1542 N N . GLN A 1 202 ? 15.641 -3.841 2.292 1.00 92.94 202 GLN A N 1
ATOM 1543 C CA . GLN A 1 202 ? 15.193 -4.577 1.109 1.00 92.94 202 GLN A CA 1
ATOM 1544 C C . GLN A 1 202 ? 13.674 -4.824 1.140 1.00 92.94 202 GLN A C 1
ATOM 1546 O O . GLN A 1 202 ? 13.220 -5.892 0.736 1.00 92.94 202 GLN A O 1
ATOM 1551 N N . ASP A 1 203 ? 12.862 -3.864 1.605 1.00 94.38 203 ASP A N 1
ATOM 1552 C CA . ASP A 1 203 ? 11.393 -4.030 1.632 1.00 94.38 203 ASP A CA 1
ATOM 1553 C C . ASP A 1 203 ? 10.821 -4.339 0.233 1.00 94.38 203 ASP A C 1
ATOM 1555 O O . ASP A 1 203 ? 9.865 -5.103 0.086 1.00 94.38 203 ASP A O 1
ATOM 1559 N N . GLY A 1 204 ? 11.471 -3.841 -0.823 1.00 94.75 204 GLY A N 1
ATOM 1560 C CA . GLY A 1 204 ? 11.140 -4.146 -2.213 1.00 94.75 204 GLY A CA 1
ATOM 1561 C C . GLY A 1 204 ? 11.303 -5.616 -2.610 1.00 94.75 204 GLY A C 1
ATOM 1562 O O . GLY A 1 204 ? 10.761 -6.024 -3.640 1.00 94.75 204 GLY A O 1
ATOM 1563 N N . ALA A 1 205 ? 11.973 -6.440 -1.795 1.00 95.81 205 ALA A N 1
ATOM 1564 C CA . ALA A 1 205 ? 12.129 -7.873 -2.040 1.00 95.81 205 ALA A CA 1
ATOM 1565 C C . ALA A 1 205 ? 10.778 -8.593 -2.075 1.00 95.81 205 ALA A C 1
ATOM 1567 O O . ALA A 1 205 ? 10.622 -9.577 -2.800 1.00 95.81 205 ALA A O 1
ATOM 1568 N N . PHE A 1 206 ? 9.776 -8.063 -1.363 1.00 92.31 206 PHE A N 1
ATOM 1569 C CA . PHE A 1 206 ? 8.391 -8.526 -1.436 1.00 92.31 206 PHE A CA 1
ATOM 1570 C C . PHE A 1 206 ? 7.853 -8.548 -2.879 1.00 92.31 206 PHE A C 1
ATOM 1572 O O . PHE A 1 206 ? 7.091 -9.442 -3.239 1.00 92.31 206 PHE A O 1
ATOM 1579 N N . ARG A 1 207 ? 8.283 -7.601 -3.724 1.00 93.00 207 ARG A N 1
ATOM 1580 C CA . ARG A 1 207 ? 7.894 -7.506 -5.138 1.00 93.00 207 ARG A CA 1
ATOM 1581 C C . ARG A 1 207 ? 8.887 -8.183 -6.068 1.00 93.00 207 ARG A C 1
ATOM 1583 O O . ARG A 1 207 ? 8.497 -9.014 -6.887 1.00 93.00 207 ARG A O 1
ATOM 1590 N N . SER A 1 208 ? 10.168 -7.841 -5.946 1.00 95.62 208 SER A N 1
ATOM 1591 C CA . SER A 1 208 ? 11.193 -8.318 -6.876 1.00 95.62 208 SER A CA 1
ATOM 1592 C C . SER A 1 208 ? 11.339 -9.842 -6.831 1.00 95.62 208 SER A C 1
ATOM 1594 O O . SER A 1 208 ? 11.467 -10.467 -7.882 1.00 95.62 208 SER A O 1
ATOM 1596 N N . SER A 1 209 ? 11.249 -10.469 -5.650 1.00 95.19 209 SER A N 1
ATOM 1597 C CA . SER A 1 209 ? 11.397 -11.925 -5.516 1.00 95.19 209 SER A CA 1
ATOM 1598 C C . SER A 1 209 ? 10.362 -12.703 -6.326 1.00 95.19 209 SER A C 1
ATOM 1600 O O . SER A 1 209 ? 10.710 -13.706 -6.947 1.00 95.19 209 SER A O 1
ATOM 1602 N N . VAL A 1 210 ? 9.117 -12.220 -6.385 1.00 93.69 210 VAL A N 1
ATOM 1603 C CA . VAL A 1 210 ? 8.040 -12.857 -7.152 1.00 93.69 210 VAL A CA 1
ATOM 1604 C C . VAL A 1 210 ? 8.294 -12.733 -8.653 1.00 93.69 210 VAL A C 1
ATOM 1606 O O . VAL A 1 210 ? 8.113 -13.711 -9.377 1.00 93.69 210 VAL A O 1
ATOM 1609 N N . ILE A 1 211 ? 8.781 -11.574 -9.110 1.00 96.44 211 ILE A N 1
ATOM 1610 C CA . ILE A 1 211 ? 9.153 -11.345 -10.514 1.00 96.44 211 ILE A CA 1
ATOM 1611 C C . ILE A 1 211 ? 10.262 -12.316 -10.939 1.00 96.44 211 ILE A C 1
ATOM 1613 O O . ILE A 1 211 ? 10.138 -12.972 -11.966 1.00 96.44 211 ILE A O 1
ATOM 1617 N N . PHE A 1 212 ? 11.304 -12.489 -10.120 1.00 96.56 212 PHE A N 1
ATOM 1618 C CA . PHE A 1 212 ? 12.393 -13.431 -10.421 1.00 96.56 212 PHE A CA 1
ATOM 1619 C C . PHE A 1 212 ? 12.015 -14.908 -10.247 1.00 96.56 212 PHE A C 1
ATOM 1621 O O . PHE A 1 212 ? 12.710 -15.779 -10.766 1.00 96.56 212 PHE A O 1
ATOM 1628 N N . ALA A 1 213 ? 10.957 -15.214 -9.493 1.00 95.62 213 ALA A N 1
ATOM 1629 C CA . ALA A 1 213 ? 10.502 -16.585 -9.274 1.00 95.62 213 ALA A CA 1
ATOM 1630 C C . ALA A 1 213 ? 9.614 -17.117 -10.410 1.00 95.62 213 ALA A C 1
ATOM 1632 O O . ALA A 1 213 ? 9.379 -18.325 -10.487 1.00 95.62 213 ALA A O 1
ATOM 1633 N N . LYS A 1 214 ? 9.085 -16.239 -11.269 1.00 95.06 214 LYS A N 1
ATOM 1634 C CA . LYS A 1 214 ? 8.199 -16.614 -12.374 1.00 95.06 214 LYS A CA 1
ATOM 1635 C C . LYS A 1 214 ? 8.942 -16.542 -13.712 1.00 95.06 214 LYS A C 1
ATOM 1637 O O . LYS A 1 214 ? 9.663 -15.575 -13.948 1.00 95.06 214 LYS A O 1
ATOM 1642 N N . PRO A 1 215 ? 8.762 -17.536 -14.602 1.00 93.00 215 PRO A N 1
ATOM 1643 C CA . PRO A 1 215 ? 9.349 -17.489 -15.937 1.00 93.00 215 PRO A CA 1
ATOM 1644 C C . PRO A 1 215 ? 8.901 -16.243 -16.706 1.00 93.00 215 PRO A C 1
ATOM 1646 O O . PRO A 1 215 ? 7.754 -15.820 -16.566 1.00 93.00 215 PRO A O 1
ATOM 1649 N N . ASN A 1 216 ? 9.782 -15.712 -17.552 1.00 95.44 216 ASN A N 1
ATOM 1650 C CA . ASN A 1 216 ? 9.531 -14.638 -18.522 1.00 95.44 216 ASN A CA 1
ATOM 1651 C C . ASN A 1 216 ? 9.211 -13.246 -17.946 1.00 95.44 216 ASN A C 1
ATOM 1653 O O . ASN A 1 216 ? 9.251 -12.278 -18.698 1.00 95.44 216 ASN A O 1
ATOM 1657 N N . LEU A 1 217 ? 8.916 -13.092 -16.648 1.00 97.25 217 LEU A N 1
ATOM 1658 C CA . LEU A 1 217 ? 8.532 -11.781 -16.102 1.00 97.25 217 LEU A CA 1
ATOM 1659 C C . LEU A 1 217 ? 9.678 -10.765 -16.123 1.00 97.25 217 LEU A C 1
ATOM 1661 O O . LEU A 1 217 ? 9.431 -9.572 -16.276 1.00 97.25 217 LEU A O 1
ATOM 1665 N N . VAL A 1 218 ? 10.927 -11.211 -15.976 1.00 98.00 218 VAL A N 1
ATOM 1666 C CA . VAL A 1 218 ? 12.096 -10.322 -16.048 1.00 98.00 218 VAL A CA 1
ATOM 1667 C C . VAL A 1 218 ? 12.277 -9.810 -17.475 1.00 98.00 218 VAL A C 1
ATOM 1669 O O . VAL A 1 218 ? 12.462 -8.613 -17.686 1.00 98.00 218 VAL A O 1
ATOM 1672 N N . GLU A 1 219 ? 12.176 -10.709 -18.450 1.00 97.75 219 GLU A N 1
ATOM 1673 C CA . GLU A 1 219 ? 12.274 -10.399 -19.872 1.00 97.75 219 GLU A CA 1
ATOM 1674 C C . GLU A 1 219 ? 11.117 -9.495 -20.328 1.00 97.75 219 GLU A C 1
ATOM 1676 O O . GLU A 1 219 ? 11.340 -8.516 -21.038 1.00 97.75 219 GLU A O 1
ATOM 1681 N N . GLU A 1 220 ? 9.887 -9.764 -19.877 1.00 97.94 220 GLU A N 1
ATOM 1682 C CA . GLU A 1 220 ? 8.717 -8.921 -20.146 1.00 97.94 220 GLU A CA 1
ATOM 1683 C C . GLU A 1 220 ? 8.854 -7.521 -19.542 1.00 97.94 220 GLU A C 1
ATOM 1685 O O . GLU A 1 220 ? 8.526 -6.538 -20.218 1.00 97.94 220 GLU A O 1
ATOM 1690 N N . LEU A 1 221 ? 9.335 -7.433 -18.293 1.00 98.06 221 LEU A N 1
ATOM 1691 C CA . LEU A 1 221 ? 9.597 -6.171 -17.604 1.00 98.06 221 LEU A CA 1
ATOM 1692 C C . LEU A 1 221 ? 10.625 -5.337 -18.364 1.00 98.06 221 LEU A C 1
ATOM 1694 O O . LEU A 1 221 ? 10.429 -4.135 -18.517 1.00 98.06 221 LEU A O 1
ATOM 1698 N N . ASP A 1 222 ? 11.712 -5.947 -18.836 1.00 98.25 222 ASP A N 1
ATOM 1699 C CA . ASP A 1 222 ? 12.729 -5.225 -19.597 1.00 98.25 222 ASP A CA 1
ATOM 1700 C C . ASP A 1 222 ? 12.197 -4.757 -20.957 1.00 98.25 222 ASP A C 1
ATOM 1702 O O . ASP A 1 222 ? 12.279 -3.568 -21.275 1.00 98.25 222 ASP A O 1
ATOM 1706 N N . ALA A 1 223 ? 11.583 -5.668 -21.718 1.00 98.25 223 ALA A N 1
ATOM 1707 C CA . ALA A 1 223 ? 11.082 -5.395 -23.063 1.00 98.25 223 ALA A CA 1
ATOM 1708 C C . ALA A 1 223 ? 9.971 -4.334 -23.083 1.00 98.25 223 ALA A C 1
ATOM 1710 O O . ALA A 1 223 ? 9.837 -3.594 -24.055 1.00 98.25 223 ALA A O 1
ATOM 1711 N N . ASN A 1 224 ? 9.180 -4.243 -22.010 1.00 97.88 224 ASN A N 1
ATOM 1712 C CA . ASN A 1 224 ? 8.055 -3.316 -21.895 1.00 97.88 224 ASN A CA 1
ATOM 1713 C C . ASN A 1 224 ? 8.232 -2.332 -20.733 1.00 97.88 224 ASN A C 1
ATOM 1715 O O . ASN A 1 224 ? 7.239 -1.886 -20.150 1.00 97.88 224 ASN A O 1
ATOM 1719 N N . PHE A 1 225 ? 9.477 -1.977 -20.397 1.00 97.94 225 PHE A N 1
ATOM 1720 C CA . PHE A 1 225 ? 9.781 -1.187 -19.204 1.00 97.94 225 PHE A CA 1
ATOM 1721 C C . PHE A 1 225 ? 8.983 0.118 -19.137 1.00 97.94 225 PHE A C 1
ATOM 1723 O O . PHE A 1 225 ? 8.396 0.409 -18.102 1.00 97.94 225 PHE A O 1
ATOM 1730 N N . SER A 1 226 ? 8.866 0.861 -20.243 1.00 97.00 226 SER A N 1
ATOM 1731 C CA . SER A 1 226 ? 8.109 2.122 -20.262 1.00 97.00 226 SER A CA 1
ATOM 1732 C C . SER A 1 226 ? 6.611 1.963 -20.007 1.00 97.00 226 SER A C 1
ATOM 1734 O O . SER A 1 226 ? 5.981 2.880 -19.495 1.00 97.00 226 SER A O 1
ATOM 1736 N N . ARG A 1 227 ? 6.036 0.797 -20.324 1.00 96.56 227 ARG A N 1
ATOM 1737 C CA . ARG A 1 227 ? 4.628 0.493 -20.038 1.00 96.56 227 ARG A CA 1
ATOM 1738 C C . ARG A 1 227 ? 4.443 -0.016 -18.610 1.00 96.56 227 ARG A C 1
ATOM 1740 O O . ARG A 1 227 ? 3.474 0.336 -17.952 1.00 96.56 227 ARG A O 1
ATOM 1747 N N . ILE A 1 228 ? 5.349 -0.875 -18.144 1.00 97.56 228 ILE A N 1
ATOM 1748 C CA . ILE A 1 228 ? 5.197 -1.601 -16.876 1.00 97.56 228 ILE A CA 1
ATOM 1749 C C . ILE A 1 228 ? 5.684 -0.776 -15.683 1.00 97.56 228 ILE A C 1
ATOM 1751 O O . ILE A 1 228 ? 5.069 -0.828 -14.619 1.00 97.56 228 ILE A O 1
ATOM 1755 N N . ALA A 1 229 ? 6.766 -0.009 -15.832 1.00 96.50 229 ALA A N 1
ATOM 1756 C CA . ALA A 1 229 ? 7.384 0.718 -14.729 1.00 96.50 229 ALA A CA 1
ATOM 1757 C C . ALA A 1 229 ? 6.410 1.682 -14.014 1.00 96.50 229 ALA A C 1
ATOM 1759 O O . ALA A 1 229 ? 6.375 1.630 -12.783 1.00 96.50 229 ALA A O 1
ATOM 1760 N N . PRO A 1 230 ? 5.579 2.491 -14.709 1.00 95.38 230 PRO A N 1
ATOM 1761 C CA . PRO A 1 230 ? 4.604 3.361 -14.043 1.00 95.38 230 PRO A CA 1
ATOM 1762 C C . PRO A 1 230 ? 3.616 2.605 -13.159 1.00 95.38 230 PRO A C 1
ATOM 1764 O O . PRO A 1 230 ? 3.319 3.044 -12.044 1.00 95.38 230 PRO A O 1
ATOM 1767 N N . LEU A 1 231 ? 3.156 1.448 -13.636 1.00 93.94 231 LEU A N 1
ATOM 1768 C CA . LEU A 1 231 ? 2.196 0.594 -12.946 1.00 93.94 231 LEU A CA 1
ATOM 1769 C C . LEU A 1 231 ? 2.841 -0.105 -11.747 1.00 93.94 231 LEU A C 1
ATOM 1771 O O . LEU A 1 231 ? 2.341 -0.011 -10.629 1.00 93.94 231 LEU A O 1
ATOM 1775 N N . THR A 1 232 ? 3.969 -0.788 -11.962 1.00 95.00 232 THR A N 1
ATOM 1776 C CA . THR A 1 232 ? 4.573 -1.656 -10.940 1.00 95.00 232 THR A CA 1
ATOM 1777 C C . THR A 1 232 ? 5.229 -0.860 -9.813 1.00 95.00 232 THR A C 1
ATOM 1779 O O . THR A 1 232 ? 5.148 -1.247 -8.649 1.00 95.00 232 THR A O 1
ATOM 1782 N N . PHE A 1 233 ? 5.813 0.303 -10.125 1.00 94.25 233 PHE A N 1
ATOM 1783 C CA . PHE A 1 233 ? 6.388 1.206 -9.125 1.00 94.25 233 PHE A CA 1
ATOM 1784 C C . PHE A 1 233 ? 5.379 2.245 -8.607 1.00 94.25 233 PHE A C 1
ATOM 1786 O O . PHE A 1 233 ? 5.755 3.129 -7.838 1.00 94.25 233 PHE A O 1
ATOM 1793 N N . LEU A 1 234 ? 4.102 2.121 -8.993 1.00 92.38 234 LEU A N 1
ATOM 1794 C CA . LEU A 1 234 ? 2.972 2.903 -8.481 1.00 92.38 234 LEU A CA 1
ATOM 1795 C C . LEU A 1 234 ? 3.112 4.421 -8.657 1.00 92.38 234 LEU A C 1
ATOM 1797 O O . LEU A 1 234 ? 2.611 5.187 -7.831 1.00 92.38 234 LEU A O 1
ATOM 1801 N N . TYR A 1 235 ? 3.767 4.869 -9.731 1.00 92.00 235 TYR A N 1
ATOM 1802 C CA . TYR A 1 235 ? 3.820 6.292 -10.067 1.00 92.00 235 TYR A CA 1
ATOM 1803 C C . TYR A 1 235 ? 2.852 6.711 -11.178 1.00 92.00 235 TYR A C 1
ATOM 1805 O O . TYR A 1 235 ? 2.736 7.902 -11.459 1.00 92.00 235 TYR A O 1
ATOM 1813 N N . ASP A 1 236 ? 2.113 5.767 -11.770 1.00 90.62 236 ASP A N 1
ATOM 1814 C CA . ASP A 1 236 ? 1.146 6.040 -12.840 1.00 90.62 236 ASP A CA 1
ATOM 1815 C C . ASP A 1 236 ? 0.042 7.037 -12.435 1.00 90.62 236 ASP A C 1
ATOM 1817 O O . ASP A 1 236 ? -0.417 7.844 -13.240 1.00 90.62 236 ASP A O 1
ATOM 1821 N N . GLU A 1 237 ? -0.350 7.027 -11.164 1.00 86.50 237 GLU A N 1
ATOM 1822 C CA . GLU A 1 237 ? -1.430 7.868 -10.634 1.00 86.50 237 GLU A CA 1
ATOM 1823 C C . GLU A 1 237 ? -0.946 9.217 -10.075 1.00 86.50 237 GLU A C 1
ATOM 1825 O O . GLU A 1 237 ? -1.767 10.085 -9.784 1.00 86.50 237 GLU A O 1
ATOM 1830 N N . ILE A 1 238 ? 0.367 9.390 -9.878 1.00 83.94 238 ILE A N 1
ATOM 1831 C CA . ILE A 1 238 ? 0.931 10.513 -9.101 1.00 83.94 238 ILE A CA 1
ATOM 1832 C C . ILE A 1 238 ? 1.981 11.327 -9.861 1.00 83.94 238 ILE A C 1
ATOM 1834 O O . ILE A 1 238 ? 2.214 12.484 -9.514 1.00 83.94 238 ILE A O 1
ATOM 1838 N N . ALA A 1 239 ? 2.647 10.750 -10.864 1.00 89.06 239 ALA A N 1
ATOM 1839 C CA . ALA A 1 239 ? 3.671 11.451 -11.626 1.00 89.06 239 ALA A CA 1
ATOM 1840 C C . ALA A 1 239 ? 3.045 12.291 -12.743 1.00 89.06 239 ALA A C 1
ATOM 1842 O O . ALA A 1 239 ? 2.307 11.774 -13.580 1.00 89.06 239 ALA A O 1
ATOM 1843 N N . THR A 1 240 ? 3.412 13.572 -12.797 1.00 90.38 240 THR A N 1
ATOM 1844 C CA . THR A 1 240 ? 3.012 14.475 -13.886 1.00 90.38 240 THR A CA 1
ATOM 1845 C C . THR A 1 240 ? 3.651 14.081 -15.221 1.00 90.38 240 THR A C 1
ATOM 1847 O O . THR A 1 240 ? 2.979 14.094 -16.247 1.00 90.38 240 THR A O 1
ATOM 1850 N N . ASP A 1 241 ? 4.936 13.710 -15.210 1.00 93.00 241 ASP A N 1
ATOM 1851 C CA . ASP A 1 241 ? 5.691 13.277 -16.393 1.00 93.00 241 ASP A CA 1
ATOM 1852 C C . ASP A 1 241 ? 6.214 11.847 -16.184 1.00 93.00 241 ASP A C 1
ATOM 1854 O O . ASP A 1 241 ? 7.286 11.612 -15.614 1.00 93.00 241 ASP A O 1
ATOM 1858 N N . LYS A 1 242 ? 5.404 10.873 -16.607 1.00 93.44 242 LYS A N 1
ATOM 1859 C CA . LYS A 1 242 ? 5.681 9.440 -16.433 1.00 93.44 242 LYS A CA 1
ATOM 1860 C C . LYS A 1 242 ? 6.894 8.992 -17.242 1.00 93.44 242 LYS A C 1
ATOM 1862 O O . LYS A 1 242 ? 7.673 8.175 -16.753 1.00 93.44 242 LYS A O 1
ATOM 1867 N N . ASP A 1 243 ? 7.084 9.542 -18.439 1.00 95.38 243 ASP A N 1
ATOM 1868 C CA . ASP A 1 243 ? 8.190 9.184 -19.329 1.00 95.38 243 ASP A CA 1
ATOM 1869 C C . ASP A 1 243 ? 9.525 9.657 -18.753 1.00 95.38 243 ASP A C 1
ATOM 1871 O O . ASP A 1 243 ? 10.515 8.916 -18.733 1.00 95.38 243 ASP A O 1
ATOM 1875 N N . TYR A 1 244 ? 9.549 10.875 -18.206 1.00 94.50 244 TYR A N 1
ATOM 1876 C CA . TYR A 1 244 ? 10.709 11.393 -17.498 1.00 94.50 244 TYR A CA 1
ATOM 1877 C C . TYR A 1 244 ? 11.073 10.519 -16.290 1.00 94.50 244 TYR A C 1
ATOM 1879 O O . TYR A 1 244 ? 12.240 10.135 -16.150 1.00 94.50 244 TYR A O 1
ATOM 1887 N N . VAL A 1 245 ? 10.096 10.171 -15.441 1.00 92.69 245 VAL A N 1
ATOM 1888 C CA . VAL A 1 245 ? 10.321 9.327 -14.252 1.00 92.69 245 VAL A CA 1
ATOM 1889 C C . VAL A 1 245 ? 10.802 7.934 -14.658 1.00 92.69 245 VAL A C 1
ATOM 1891 O O . VAL A 1 245 ? 11.809 7.462 -14.133 1.00 92.69 245 VAL A O 1
ATOM 1894 N N . THR A 1 246 ? 10.160 7.315 -15.652 1.00 96.62 246 THR A N 1
ATOM 1895 C CA . THR A 1 246 ? 10.557 6.018 -16.225 1.00 96.62 246 THR A CA 1
ATOM 1896 C C . THR A 1 246 ? 12.024 6.026 -16.636 1.00 96.62 246 THR A C 1
ATOM 1898 O O . THR A 1 246 ? 12.804 5.168 -16.212 1.00 96.62 246 THR A O 1
ATOM 1901 N N . ARG A 1 247 ? 12.428 7.019 -17.437 1.00 96.94 247 ARG A N 1
ATOM 1902 C CA . ARG A 1 247 ? 13.809 7.143 -17.909 1.00 96.94 247 ARG A CA 1
ATOM 1903 C C . ARG A 1 247 ? 14.778 7.329 -16.748 1.00 96.94 247 ARG A C 1
ATOM 1905 O O . ARG A 1 247 ? 15.844 6.724 -16.758 1.00 96.94 247 ARG A O 1
ATOM 1912 N N . LYS A 1 248 ? 14.414 8.124 -15.737 1.00 95.62 248 LYS A N 1
ATOM 1913 C CA . LYS A 1 248 ? 15.259 8.333 -14.555 1.00 95.62 248 LYS A CA 1
ATOM 1914 C C . LYS A 1 248 ? 15.414 7.087 -13.694 1.00 95.62 248 LYS A C 1
ATOM 1916 O O . LYS A 1 248 ? 16.523 6.840 -13.231 1.00 95.62 248 LYS A O 1
ATOM 1921 N N . ILE A 1 249 ? 14.379 6.264 -13.550 1.00 94.94 249 ILE A N 1
ATOM 1922 C CA . ILE A 1 249 ? 14.492 4.962 -12.875 1.00 94.94 249 ILE A CA 1
ATOM 1923 C C . ILE A 1 249 ? 15.426 4.035 -13.667 1.00 94.94 249 ILE A C 1
ATOM 1925 O O . ILE A 1 249 ? 16.322 3.426 -13.081 1.00 94.94 249 ILE A O 1
ATOM 1929 N N . LYS A 1 250 ? 15.261 3.952 -14.997 1.00 96.62 250 LYS A N 1
ATOM 1930 C CA . LYS A 1 250 ? 16.110 3.103 -15.852 1.00 96.62 250 LYS A CA 1
ATOM 1931 C C . LYS A 1 250 ? 17.584 3.526 -15.814 1.00 96.62 250 LYS A C 1
ATOM 1933 O O . LYS A 1 250 ? 18.469 2.677 -15.708 1.00 96.62 250 LYS A O 1
ATOM 1938 N N . GLU A 1 251 ? 17.832 4.832 -15.853 1.00 96.06 251 GLU A N 1
ATOM 1939 C CA . GLU A 1 251 ? 19.163 5.435 -15.759 1.00 96.06 251 GLU A CA 1
ATOM 1940 C C . GLU A 1 251 ? 19.798 5.151 -14.394 1.00 96.06 251 GLU A C 1
ATOM 1942 O O . GLU A 1 251 ? 20.918 4.660 -14.337 1.00 96.06 251 GLU A O 1
ATOM 1947 N N . PHE A 1 252 ? 19.073 5.406 -13.303 1.00 93.19 252 PHE A N 1
ATOM 1948 C CA . PHE A 1 252 ? 19.626 5.351 -11.953 1.00 93.19 252 PHE A CA 1
ATOM 1949 C C . PHE A 1 252 ? 19.894 3.925 -11.453 1.00 93.19 252 PHE A C 1
ATOM 1951 O O . PHE A 1 252 ? 20.989 3.647 -10.975 1.00 93.19 252 PHE A O 1
ATOM 1958 N N . TYR A 1 253 ? 18.919 3.014 -11.556 1.00 95.44 253 TYR A N 1
ATOM 1959 C CA . TYR A 1 253 ? 19.068 1.664 -10.990 1.00 95.44 253 TYR A CA 1
ATOM 1960 C C . TYR A 1 253 ? 19.772 0.699 -11.936 1.00 95.44 253 TYR A C 1
ATOM 1962 O O . TYR A 1 253 ? 20.434 -0.227 -11.482 1.00 95.44 253 TYR A O 1
ATOM 1970 N N . PHE A 1 254 ? 19.638 0.895 -13.249 1.00 95.94 254 PHE A N 1
ATOM 1971 C CA . PHE A 1 254 ? 20.109 -0.080 -14.233 1.00 95.94 254 PHE A CA 1
ATOM 1972 C C . PHE A 1 254 ? 21.206 0.466 -15.150 1.00 95.94 254 PHE A C 1
ATOM 1974 O O . PHE A 1 254 ? 21.696 -0.275 -16.001 1.00 95.94 254 PHE A O 1
ATOM 1981 N N . ASN A 1 255 ? 21.621 1.732 -15.000 1.00 95.44 255 ASN A N 1
ATOM 1982 C CA . ASN A 1 255 ? 22.580 2.396 -15.893 1.00 95.44 255 ASN A CA 1
ATOM 1983 C C . ASN A 1 255 ? 22.176 2.279 -17.376 1.00 95.44 255 ASN A C 1
ATOM 1985 O O . ASN A 1 255 ? 23.027 2.109 -18.245 1.00 95.44 255 ASN A O 1
ATOM 1989 N N . ASN A 1 256 ? 20.867 2.311 -17.661 1.00 95.94 256 ASN A N 1
ATOM 1990 C CA . ASN A 1 256 ? 20.281 2.048 -18.983 1.00 95.94 256 ASN A CA 1
ATOM 1991 C C . ASN A 1 256 ? 20.600 0.670 -19.598 1.00 95.94 256 ASN A C 1
ATOM 1993 O O . ASN A 1 256 ? 20.310 0.448 -20.772 1.00 95.94 256 ASN A O 1
ATOM 1997 N N . ASN A 1 257 ? 21.139 -0.273 -18.824 1.00 97.38 257 ASN A N 1
ATOM 1998 C CA . ASN A 1 257 ? 21.364 -1.642 -19.276 1.00 97.38 257 ASN A CA 1
ATOM 1999 C C . ASN A 1 257 ? 20.068 -2.470 -19.253 1.00 97.38 257 ASN A C 1
ATOM 2001 O O . ASN A 1 257 ? 19.098 -2.149 -18.558 1.00 97.38 257 ASN A O 1
ATOM 2005 N N . THR A 1 258 ? 20.087 -3.576 -19.997 1.00 97.69 258 THR A N 1
ATOM 2006 C CA . THR A 1 258 ? 19.067 -4.633 -19.965 1.00 97.69 258 THR A CA 1
ATOM 2007 C C . THR A 1 258 ? 18.909 -5.178 -18.544 1.00 97.69 258 THR A C 1
ATOM 2009 O O . THR A 1 258 ? 19.889 -5.552 -17.895 1.00 97.69 258 THR A O 1
ATOM 2012 N N . ILE A 1 259 ? 17.669 -5.255 -18.066 1.00 97.94 259 ILE A N 1
ATOM 2013 C CA . ILE A 1 259 ? 17.322 -5.913 -16.806 1.00 97.94 259 ILE A CA 1
ATOM 2014 C C . ILE A 1 259 ? 17.366 -7.419 -17.042 1.00 97.94 259 ILE A C 1
ATOM 2016 O O . ILE A 1 259 ? 16.708 -7.948 -17.932 1.00 97.94 259 ILE A O 1
ATOM 2020 N N . THR A 1 260 ? 18.158 -8.124 -16.238 1.00 96.88 260 THR A N 1
ATOM 2021 C CA . THR A 1 260 ? 18.322 -9.579 -16.350 1.00 96.88 260 THR A CA 1
ATOM 2022 C C . THR A 1 260 ? 18.174 -10.244 -14.987 1.00 96.88 260 THR A C 1
ATOM 2024 O O . THR A 1 260 ? 18.087 -9.580 -13.956 1.00 96.88 260 THR A O 1
ATOM 2027 N N . ASN A 1 261 ? 18.256 -11.576 -14.946 1.00 94.12 261 ASN A N 1
ATOM 2028 C CA . ASN A 1 261 ? 18.314 -12.348 -13.699 1.00 94.12 261 ASN A CA 1
ATOM 2029 C C . ASN A 1 261 ? 19.491 -11.985 -12.770 1.00 94.12 261 ASN A C 1
ATOM 2031 O O . ASN A 1 261 ? 19.517 -12.441 -11.626 1.00 94.12 261 ASN A O 1
ATOM 2035 N N . ARG A 1 262 ? 20.467 -11.192 -13.237 1.00 95.62 262 ARG A N 1
ATOM 2036 C CA . ARG A 1 262 ? 21.552 -10.651 -12.404 1.00 95.62 262 ARG A CA 1
ATOM 2037 C C . ARG A 1 262 ? 21.178 -9.334 -11.719 1.00 95.62 262 ARG A C 1
ATOM 2039 O O . ARG A 1 262 ? 21.763 -9.033 -10.690 1.00 95.62 262 ARG A O 1
ATOM 2046 N N . SER A 1 263 ? 20.174 -8.617 -12.223 1.00 96.56 263 SER A N 1
ATOM 2047 C CA . SER A 1 263 ? 19.740 -7.293 -11.751 1.00 96.56 263 SER A CA 1
ATOM 2048 C C . SER A 1 263 ? 18.836 -7.350 -10.505 1.00 96.56 263 SER A C 1
ATOM 2050 O O . SER A 1 263 ? 17.911 -6.548 -10.350 1.00 96.56 263 SER A O 1
ATOM 2052 N N . LYS A 1 264 ? 19.014 -8.368 -9.650 1.00 96.00 264 LYS A N 1
ATOM 2053 C CA . LYS A 1 264 ? 18.094 -8.660 -8.537 1.00 96.00 264 LYS A CA 1
ATOM 2054 C C . LYS A 1 264 ? 18.108 -7.576 -7.479 1.00 96.00 264 LYS A C 1
ATOM 2056 O O . LYS A 1 264 ? 17.046 -7.207 -6.976 1.00 96.00 264 LYS A O 1
ATOM 2061 N N . MET A 1 265 ? 19.297 -7.096 -7.138 1.00 95.00 265 MET A N 1
ATOM 2062 C CA . MET A 1 265 ? 19.458 -6.077 -6.109 1.00 95.00 265 MET A CA 1
ATOM 2063 C C . MET A 1 265 ? 18.948 -4.740 -6.624 1.00 95.00 265 MET A C 1
ATOM 2065 O O . MET A 1 265 ? 18.105 -4.138 -5.981 1.00 95.00 265 MET A O 1
ATOM 2069 N N . GLU A 1 266 ? 19.315 -4.366 -7.844 1.00 96.94 266 GLU A N 1
ATOM 2070 C CA . GLU A 1 266 ? 18.896 -3.136 -8.510 1.00 96.94 266 GLU A CA 1
ATOM 2071 C C . GLU A 1 266 ? 17.369 -3.030 -8.607 1.00 96.94 266 GLU A C 1
ATOM 2073 O O . GLU A 1 266 ? 16.790 -1.993 -8.287 1.00 96.94 266 GLU A O 1
ATOM 2078 N N . LEU A 1 267 ? 16.688 -4.121 -8.982 1.00 97.38 267 LEU A N 1
ATOM 2079 C CA . LEU A 1 267 ? 15.226 -4.138 -9.023 1.00 97.38 267 LEU A CA 1
ATOM 2080 C C . LEU A 1 267 ? 14.608 -4.103 -7.615 1.00 97.38 267 LEU A C 1
ATOM 2082 O O . LEU A 1 267 ? 13.611 -3.417 -7.398 1.00 97.38 267 LEU A O 1
ATOM 2086 N N . THR A 1 268 ? 15.197 -4.817 -6.652 1.00 97.44 268 THR A N 1
ATOM 2087 C CA . THR A 1 268 ? 14.778 -4.778 -5.236 1.00 97.44 268 THR A CA 1
ATOM 2088 C C . THR A 1 268 ? 14.899 -3.371 -4.659 1.00 97.44 268 THR A C 1
ATOM 2090 O O . THR A 1 268 ? 14.017 -2.911 -3.937 1.00 97.44 268 THR A O 1
ATOM 2093 N N . ASP A 1 269 ? 15.969 -2.677 -5.015 1.00 95.44 269 ASP A N 1
ATOM 2094 C CA . ASP A 1 269 ? 16.273 -1.319 -4.605 1.00 95.44 269 ASP A CA 1
ATOM 2095 C C . ASP A 1 269 ? 15.282 -0.327 -5.208 1.00 95.44 269 ASP A C 1
ATOM 2097 O O . ASP A 1 269 ? 14.711 0.478 -4.475 1.00 95.44 269 ASP A O 1
ATOM 2101 N N . ALA A 1 270 ? 14.976 -0.457 -6.502 1.00 95.94 270 ALA A N 1
ATOM 2102 C CA . ALA A 1 270 ? 13.945 0.343 -7.158 1.00 95.94 270 ALA A CA 1
ATOM 2103 C C . ALA A 1 270 ? 12.570 0.190 -6.479 1.00 95.94 270 ALA A C 1
ATOM 2105 O O . ALA A 1 270 ? 11.902 1.187 -6.203 1.00 95.94 270 ALA A O 1
ATOM 2106 N N . PHE A 1 271 ? 12.155 -1.040 -6.144 1.00 96.38 271 PHE A N 1
ATOM 2107 C CA . PHE A 1 271 ? 10.902 -1.269 -5.412 1.00 96.38 271 PHE A CA 1
ATOM 2108 C C . PHE A 1 271 ? 10.943 -0.732 -3.978 1.00 96.38 271 PHE A C 1
ATOM 2110 O O . PHE A 1 271 ? 9.958 -0.150 -3.521 1.00 96.38 271 PHE A O 1
ATOM 2117 N N . THR A 1 272 ? 12.062 -0.912 -3.271 1.00 95.25 272 THR A N 1
ATOM 2118 C CA . THR A 1 272 ? 12.243 -0.388 -1.908 1.00 95.25 272 THR A CA 1
ATOM 2119 C C . THR A 1 272 ? 12.065 1.124 -1.909 1.00 95.25 272 THR A C 1
ATOM 2121 O O . THR A 1 272 ? 11.308 1.670 -1.101 1.00 95.25 272 THR A O 1
ATOM 2124 N N . ASP A 1 273 ? 12.690 1.794 -2.874 1.00 92.38 273 ASP A N 1
ATOM 2125 C CA . ASP A 1 273 ? 12.702 3.243 -2.937 1.00 92.38 273 ASP A CA 1
ATOM 2126 C C . ASP A 1 273 ? 11.333 3.813 -3.344 1.00 92.38 273 ASP A C 1
ATOM 2128 O O . ASP A 1 273 ? 10.830 4.756 -2.717 1.00 92.38 273 ASP A O 1
ATOM 2132 N N . ALA A 1 274 ? 10.697 3.203 -4.351 1.00 91.81 274 ALA A N 1
ATOM 2133 C CA . ALA A 1 274 ? 9.418 3.651 -4.898 1.00 91.81 274 ALA A CA 1
ATOM 2134 C C . ALA A 1 274 ? 8.224 3.380 -3.967 1.00 91.81 274 ALA A C 1
ATOM 2136 O O . ALA A 1 274 ? 7.324 4.215 -3.854 1.00 91.81 274 ALA A O 1
ATOM 2137 N N . MET A 1 275 ? 8.195 2.224 -3.296 1.00 91.88 275 MET A N 1
ATOM 2138 C CA . MET A 1 275 ? 7.034 1.809 -2.499 1.00 91.88 275 MET A CA 1
ATOM 2139 C C . MET A 1 275 ? 7.155 2.151 -1.014 1.00 91.88 275 MET A C 1
ATOM 2141 O O . MET A 1 275 ? 6.132 2.344 -0.361 1.00 91.88 275 MET A O 1
ATOM 2145 N N . PHE A 1 276 ? 8.368 2.229 -0.463 1.00 92.62 276 PHE A N 1
ATOM 2146 C CA . PHE A 1 276 ? 8.562 2.340 0.986 1.00 92.62 276 PHE A CA 1
ATOM 2147 C C . PHE A 1 276 ? 9.354 3.585 1.367 1.00 92.62 276 PHE A C 1
ATOM 2149 O O . PHE A 1 276 ? 8.851 4.435 2.104 1.00 92.62 276 PHE A O 1
ATOM 2156 N N . LEU A 1 277 ? 10.570 3.727 0.838 1.00 90.25 277 LEU A N 1
ATOM 2157 C CA . LEU A 1 277 ? 11.507 4.758 1.277 1.00 90.25 277 LEU A CA 1
ATOM 2158 C C . LEU A 1 277 ? 10.987 6.172 1.044 1.00 90.25 277 LEU A C 1
ATOM 2160 O O . LEU A 1 277 ? 11.023 6.991 1.957 1.00 90.25 277 LEU A O 1
ATOM 2164 N N . THR A 1 278 ? 10.482 6.464 -0.156 1.00 88.00 278 THR A N 1
ATOM 2165 C CA . THR A 1 278 ? 10.018 7.816 -0.497 1.00 88.00 278 THR A CA 1
ATOM 2166 C C . THR A 1 278 ? 8.889 8.268 0.433 1.00 88.00 278 THR A C 1
ATOM 2168 O O . THR A 1 278 ? 8.944 9.359 1.002 1.00 88.00 278 THR A O 1
ATOM 2171 N N . GLY A 1 279 ? 7.893 7.405 0.663 1.00 89.25 279 GLY A N 1
ATOM 2172 C CA . GLY A 1 279 ? 6.782 7.690 1.575 1.00 89.25 279 GLY A CA 1
ATOM 2173 C C . GLY A 1 279 ? 7.217 7.798 3.040 1.00 89.25 279 GLY A C 1
ATOM 2174 O O . GLY A 1 279 ? 6.727 8.663 3.771 1.00 89.25 279 GLY A O 1
ATOM 2175 N N . ALA A 1 280 ? 8.161 6.957 3.474 1.00 89.94 280 ALA A N 1
ATOM 2176 C CA . ALA A 1 280 ? 8.727 7.010 4.819 1.00 89.94 280 ALA A CA 1
ATOM 2177 C C . ALA A 1 280 ? 9.521 8.303 5.058 1.00 89.94 280 ALA A C 1
ATOM 2179 O O . ALA A 1 280 ? 9.309 8.968 6.072 1.00 89.94 280 ALA A O 1
ATOM 2180 N N . ASN A 1 281 ? 10.367 8.700 4.105 1.00 85.69 281 ASN A N 1
ATOM 2181 C CA . ASN A 1 281 ? 11.149 9.933 4.168 1.00 85.69 281 ASN A CA 1
ATOM 2182 C C . ASN A 1 281 ? 10.255 11.170 4.186 1.00 85.69 281 ASN A C 1
ATOM 2184 O O . ASN A 1 281 ? 10.449 12.047 5.025 1.00 85.69 281 ASN A O 1
ATOM 2188 N N . ASN A 1 282 ? 9.244 11.224 3.316 1.00 88.62 282 ASN A N 1
ATOM 2189 C CA . ASN A 1 282 ? 8.301 12.340 3.288 1.00 88.62 282 ASN A CA 1
ATOM 2190 C C . ASN A 1 282 ? 7.537 12.462 4.611 1.00 88.62 282 ASN A C 1
ATOM 2192 O O . ASN A 1 282 ? 7.395 13.564 5.137 1.00 88.62 282 ASN A O 1
ATOM 2196 N N . ALA A 1 283 ? 7.090 11.340 5.183 1.00 89.62 283 ALA A N 1
ATOM 2197 C CA . ALA A 1 283 ? 6.418 11.338 6.481 1.00 89.62 283 ALA A CA 1
ATOM 2198 C C . ALA A 1 283 ? 7.355 11.796 7.603 1.00 89.62 283 ALA A C 1
ATOM 2200 O O . ALA A 1 283 ? 6.980 12.657 8.395 1.00 89.62 283 ALA A O 1
ATOM 2201 N N . LEU A 1 284 ? 8.582 11.266 7.646 1.00 87.19 284 LEU A N 1
ATOM 2202 C CA . LEU A 1 284 ? 9.593 11.649 8.628 1.00 87.19 284 LEU A CA 1
ATOM 2203 C C . LEU A 1 284 ? 9.882 13.153 8.563 1.00 87.19 284 LEU A C 1
ATOM 2205 O O . LEU A 1 284 ? 9.843 13.824 9.590 1.00 87.19 284 LEU A O 1
ATOM 2209 N N . TRP A 1 285 ? 10.115 13.686 7.363 1.00 86.81 285 TRP A N 1
ATOM 2210 C CA . TRP A 1 285 ? 10.381 15.108 7.146 1.00 86.81 285 TRP A CA 1
ATOM 2211 C C . TRP A 1 285 ? 9.198 15.989 7.563 1.00 86.81 285 TRP A C 1
ATOM 2213 O O . TRP A 1 285 ? 9.382 16.986 8.260 1.00 86.81 285 TRP A O 1
ATOM 2223 N N . LEU A 1 286 ? 7.972 15.613 7.182 1.00 89.69 286 LEU A N 1
ATOM 2224 C CA . LEU A 1 286 ? 6.775 16.367 7.554 1.00 89.69 286 LEU A CA 1
ATOM 2225 C C . LEU A 1 286 ? 6.580 16.393 9.064 1.00 89.69 286 LEU A C 1
ATOM 2227 O O . LEU A 1 286 ? 6.332 17.464 9.611 1.00 89.69 286 LEU A O 1
ATOM 2231 N N . HIS A 1 287 ? 6.732 15.249 9.730 1.00 87.88 287 HIS A N 1
ATOM 2232 C CA . HIS A 1 287 ? 6.612 15.180 11.177 1.00 87.88 287 HIS A CA 1
ATOM 2233 C C . HIS A 1 287 ? 7.723 15.987 11.867 1.00 87.88 287 HIS A C 1
ATOM 2235 O O . HIS A 1 287 ? 7.408 16.835 12.692 1.00 87.88 287 HIS A O 1
ATOM 2241 N N . LEU A 1 288 ? 8.992 15.848 11.476 1.00 86.38 288 LEU A N 1
ATOM 2242 C CA . LEU A 1 288 ? 10.087 16.627 12.078 1.00 86.38 288 LEU A CA 1
ATOM 2243 C C . LEU A 1 288 ? 9.897 18.152 11.976 1.00 86.38 288 LEU A C 1
ATOM 2245 O O . LEU A 1 288 ? 10.368 18.873 12.849 1.00 86.38 288 LEU A O 1
ATOM 2249 N N . ASN A 1 289 ? 9.208 18.634 10.937 1.00 88.31 289 ASN A N 1
ATOM 2250 C CA . ASN A 1 289 ? 9.026 20.068 10.696 1.00 88.31 289 ASN A CA 1
ATOM 2251 C C . ASN A 1 289 ? 7.679 20.635 11.165 1.00 88.31 289 ASN A C 1
ATOM 2253 O O . ASN A 1 289 ? 7.550 21.852 11.267 1.00 88.31 289 ASN A O 1
ATOM 2257 N N . HIS A 1 290 ? 6.673 19.791 11.408 1.00 89.00 290 HIS A N 1
ATOM 2258 C CA . HIS A 1 290 ? 5.302 20.241 11.696 1.00 89.00 290 HIS A CA 1
ATOM 2259 C C . HIS A 1 290 ? 4.686 19.588 12.942 1.00 89.00 290 HIS A C 1
ATOM 2261 O O . HIS A 1 290 ? 3.530 19.864 13.259 1.00 89.00 290 HIS A O 1
ATOM 2267 N N . THR A 1 291 ? 5.427 18.741 13.667 1.00 82.56 291 THR A N 1
ATOM 2268 C CA . THR A 1 291 ? 5.038 18.277 15.006 1.00 82.56 291 THR A CA 1
ATOM 2269 C C . THR A 1 291 ? 6.073 18.663 16.057 1.00 82.56 291 THR A C 1
ATOM 2271 O O . THR A 1 291 ? 7.269 18.727 15.790 1.00 82.56 291 THR A O 1
ATOM 2274 N N . ASP A 1 292 ? 5.590 18.917 17.269 1.00 82.56 292 ASP A N 1
ATOM 2275 C CA . ASP A 1 292 ? 6.384 19.135 18.480 1.00 82.56 292 ASP A CA 1
ATOM 2276 C C . ASP A 1 292 ? 6.697 17.821 19.224 1.00 82.56 292 ASP A C 1
ATOM 2278 O O . ASP A 1 292 ? 7.408 17.817 20.230 1.00 82.56 292 ASP A O 1
ATOM 2282 N N . GLN A 1 293 ? 6.171 16.695 18.735 1.00 80.44 293 GLN A N 1
ATOM 2283 C CA . GLN A 1 293 ? 6.347 15.381 19.344 1.00 80.44 293 GLN A CA 1
ATOM 2284 C C . GLN A 1 293 ? 7.687 14.738 18.963 1.00 80.44 293 GLN A C 1
ATOM 2286 O O . GLN A 1 293 ? 8.172 14.946 17.851 1.00 80.44 293 GLN A O 1
ATOM 2291 N N . PRO A 1 294 ? 8.273 13.889 19.828 1.00 72.31 294 PRO A N 1
ATOM 2292 C CA . PRO A 1 294 ? 9.475 13.138 19.484 1.00 72.31 294 PRO A CA 1
ATOM 2293 C C . PRO A 1 294 ? 9.258 12.224 18.270 1.00 72.31 294 PRO A C 1
ATOM 2295 O O . PRO A 1 294 ? 8.340 11.401 18.254 1.00 72.31 294 PRO A O 1
ATOM 2298 N N . VAL A 1 295 ? 10.149 12.324 17.282 1.00 70.75 295 VAL A N 1
ATOM 2299 C CA . VAL A 1 295 ? 10.146 11.484 16.078 1.00 70.75 295 VAL A CA 1
ATOM 2300 C C . VAL A 1 295 ? 11.498 10.793 15.955 1.00 70.75 295 VAL A C 1
ATOM 2302 O O . VAL A 1 295 ? 12.522 11.447 15.760 1.00 70.75 295 VAL A O 1
ATOM 2305 N N . ASN A 1 296 ? 11.505 9.465 16.060 1.00 72.06 296 ASN A N 1
ATOM 2306 C CA . ASN A 1 296 ? 12.727 8.668 16.017 1.00 72.06 296 ASN A CA 1
ATOM 2307 C C . ASN A 1 296 ? 12.755 7.770 14.770 1.00 72.06 296 ASN A C 1
ATOM 2309 O O . ASN A 1 296 ? 11.907 6.882 14.643 1.00 72.06 296 ASN A O 1
ATOM 2313 N N . PRO A 1 297 ? 13.738 7.944 13.867 1.00 65.75 297 PRO A N 1
ATOM 2314 C CA . PRO A 1 297 ? 14.021 6.956 12.837 1.00 65.75 297 PRO A CA 1
ATOM 2315 C C . PRO A 1 297 ? 14.753 5.749 13.448 1.00 65.75 297 PRO A C 1
ATOM 2317 O O . PRO A 1 297 ? 15.648 5.896 14.282 1.00 65.75 297 PRO A O 1
ATOM 2320 N N . THR A 1 298 ? 14.420 4.539 13.003 1.00 52.06 298 THR A N 1
ATOM 2321 C CA . THR A 1 298 ? 15.222 3.326 13.270 1.00 52.06 298 THR A CA 1
ATOM 2322 C C . THR A 1 298 ? 16.672 3.419 12.730 1.00 52.06 298 THR A C 1
ATOM 2324 O O . THR A 1 298 ? 16.959 4.250 11.865 1.00 52.06 298 THR A O 1
ATOM 2327 N N . PRO A 1 299 ? 17.623 2.577 13.184 1.00 46.34 299 PRO A N 1
ATOM 2328 C CA . PRO A 1 299 ? 19.011 2.594 12.698 1.00 46.34 299 PRO A CA 1
ATOM 2329 C C . PRO A 1 299 ? 19.174 2.408 11.181 1.00 46.34 299 PRO A C 1
ATOM 2331 O O . PRO A 1 299 ? 19.969 3.120 10.574 1.00 46.34 299 PRO A O 1
ATOM 2334 N N . SER A 1 300 ? 18.378 1.539 10.544 1.00 49.00 300 SER A N 1
ATOM 2335 C CA . SER A 1 300 ? 18.363 1.372 9.076 1.00 49.00 300 SER A CA 1
ATOM 2336 C C . SER A 1 300 ? 17.969 2.659 8.341 1.00 49.00 300 SER A C 1
ATOM 2338 O O . SER A 1 300 ? 18.387 2.889 7.211 1.00 49.00 300 SER A O 1
ATOM 2340 N N . SER A 1 301 ? 17.215 3.528 9.015 1.00 47.47 301 SER A N 1
ATOM 2341 C CA . SER A 1 301 ? 16.774 4.840 8.542 1.00 47.47 301 SER A CA 1
ATOM 2342 C C . SER A 1 301 ? 17.689 6.013 8.934 1.00 47.47 301 SER A C 1
ATOM 2344 O O . SER A 1 301 ? 17.403 7.163 8.613 1.00 47.47 301 SER A O 1
ATOM 2346 N N . GLN A 1 302 ? 18.818 5.786 9.616 1.00 42.03 302 GLN A N 1
ATOM 2347 C CA . GLN A 1 302 ? 19.724 6.882 10.009 1.00 42.03 302 GLN A CA 1
ATOM 2348 C C . GLN A 1 302 ? 20.488 7.505 8.830 1.00 42.03 302 GLN A C 1
ATOM 2350 O O . GLN A 1 302 ? 20.933 8.651 8.930 1.00 42.03 302 GLN A O 1
ATOM 2355 N N . HIS A 1 303 ? 20.556 6.816 7.688 1.00 44.91 303 HIS A N 1
ATOM 2356 C CA . HIS A 1 303 ? 21.071 7.369 6.432 1.00 44.91 303 HIS A CA 1
ATOM 2357 C C . HIS A 1 303 ? 20.214 8.539 5.889 1.00 44.91 303 HIS A C 1
ATOM 2359 O O . HIS A 1 303 ? 20.655 9.258 4.995 1.00 44.91 303 HIS A O 1
ATOM 2365 N N . PHE A 1 304 ? 19.028 8.800 6.460 1.00 46.78 304 PHE A N 1
ATOM 2366 C CA . PHE A 1 304 ? 18.089 9.839 6.010 1.00 46.78 304 PHE A CA 1
ATOM 2367 C C . PHE A 1 304 ? 18.419 11.265 6.485 1.00 46.78 304 PHE A C 1
ATOM 2369 O O . PHE A 1 304 ? 17.789 12.215 6.036 1.00 46.78 304 PHE A O 1
ATOM 2376 N N . LYS A 1 305 ? 19.421 11.472 7.355 1.00 34.12 305 LYS A N 1
ATOM 2377 C CA . LYS A 1 305 ? 19.767 12.812 7.890 1.00 34.12 305 LYS A CA 1
ATOM 2378 C C . LYS A 1 305 ? 20.443 13.772 6.891 1.00 34.12 305 LYS A C 1
ATOM 2380 O O . LYS A 1 305 ? 20.702 14.914 7.253 1.00 34.12 305 LYS A O 1
ATOM 2385 N N . LYS A 1 306 ? 20.742 13.345 5.658 1.00 34.78 306 LYS A N 1
ATOM 2386 C CA . LYS A 1 306 ? 21.390 14.171 4.611 1.00 34.78 306 LYS A CA 1
ATOM 2387 C C . LYS A 1 306 ? 20.447 14.574 3.465 1.00 34.78 306 LYS A C 1
ATOM 2389 O O . LYS A 1 306 ? 20.902 14.800 2.349 1.00 34.78 306 LYS A O 1
ATOM 2394 N N . TRP A 1 307 ? 19.144 14.615 3.719 1.00 41.28 307 TRP A N 1
ATOM 2395 C CA . TRP A 1 307 ? 18.122 14.762 2.684 1.00 41.28 307 TRP A CA 1
ATOM 2396 C C . TRP A 1 307 ? 17.437 16.134 2.709 1.00 41.28 307 TRP A C 1
ATOM 2398 O O . TRP A 1 307 ? 16.868 16.520 3.727 1.00 41.28 307 TRP A O 1
ATOM 2408 N N . GLU A 1 308 ? 17.449 16.848 1.579 1.00 36.03 308 GLU A N 1
ATOM 2409 C CA . GLU A 1 308 ? 16.567 17.998 1.333 1.00 36.03 308 GLU A CA 1
ATOM 2410 C C . GLU A 1 308 ? 15.301 17.541 0.585 1.00 36.03 308 GLU A C 1
ATOM 2412 O O . GLU A 1 308 ? 15.378 16.638 -0.253 1.00 36.03 308 GLU A O 1
ATOM 2417 N N . PRO A 1 309 ? 14.124 18.131 0.868 1.00 40.16 309 PRO A N 1
ATOM 2418 C CA . PRO A 1 309 ? 12.877 17.746 0.221 1.00 40.16 309 PRO A CA 1
ATOM 2419 C C . PRO A 1 309 ? 12.913 18.044 -1.280 1.00 40.16 309 PRO A C 1
ATOM 2421 O O . PRO A 1 309 ? 13.405 19.084 -1.720 1.00 40.16 309 PRO A O 1
ATOM 2424 N N . VAL A 1 310 ? 12.294 17.165 -2.068 1.00 42.47 310 VAL A N 1
ATOM 2425 C CA . VAL A 1 310 ? 11.947 17.459 -3.460 1.00 42.47 310 VAL A CA 1
ATOM 2426 C C . VAL A 1 310 ? 10.819 18.491 -3.438 1.00 42.47 310 VAL A C 1
ATOM 2428 O O . VAL A 1 310 ? 9.639 18.160 -3.344 1.00 42.47 310 VAL A O 1
ATOM 2431 N N . GLN A 1 311 ? 11.179 19.774 -3.447 1.00 34.16 311 GLN A N 1
ATOM 2432 C CA . GLN A 1 311 ? 10.236 20.823 -3.809 1.00 34.16 311 GLN A CA 1
ATOM 2433 C C . GLN A 1 311 ? 9.942 20.681 -5.305 1.00 34.16 311 GLN A C 1
ATOM 2435 O O . GLN A 1 311 ? 10.866 20.607 -6.113 1.00 34.16 311 GLN A O 1
ATOM 2440 N N . SER A 1 312 ? 8.659 20.692 -5.658 1.00 32.78 312 SER A N 1
ATOM 2441 C CA . SER A 1 312 ? 8.075 20.504 -6.994 1.00 32.78 312 SER A CA 1
ATOM 2442 C C . SER A 1 312 ? 7.692 19.065 -7.346 1.00 32.78 312 SER A C 1
ATOM 2444 O O . SER A 1 312 ? 8.383 18.101 -7.050 1.00 32.78 312 SER A O 1
ATOM 2446 N N . THR A 1 313 ? 6.547 18.978 -8.010 1.00 32.28 313 THR A N 1
ATOM 2447 C CA . THR A 1 313 ? 5.800 17.867 -8.625 1.00 32.28 313 THR A CA 1
ATOM 2448 C C . THR A 1 313 ? 6.587 16.920 -9.548 1.00 32.28 313 THR A C 1
ATOM 2450 O O . THR A 1 313 ? 5.996 16.188 -10.336 1.00 32.28 313 THR A O 1
ATOM 2453 N N . ASN A 1 314 ? 7.912 16.916 -9.471 1.00 31.84 314 ASN A N 1
ATOM 2454 C CA . ASN A 1 314 ? 8.786 16.014 -10.194 1.00 31.84 314 ASN A CA 1
ATOM 2455 C C . ASN A 1 314 ? 9.201 14.908 -9.230 1.00 31.84 314 ASN A C 1
ATOM 2457 O O . ASN A 1 314 ? 9.943 15.165 -8.289 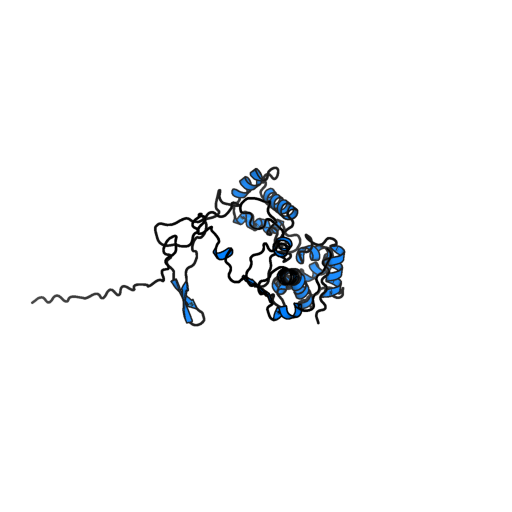1.00 31.84 314 ASN A O 1
ATOM 2461 N N . LEU A 1 315 ? 8.736 13.680 -9.455 1.00 37.78 315 LEU A N 1
ATOM 2462 C CA . LEU A 1 315 ? 9.160 12.487 -8.720 1.00 37.78 315 LEU A CA 1
ATOM 2463 C C . LEU A 1 315 ? 10.628 12.153 -9.076 1.00 37.78 315 LEU A C 1
ATOM 2465 O O . LEU A 1 315 ? 10.926 11.153 -9.719 1.00 37.78 315 LEU A O 1
ATOM 2469 N N . VAL A 1 316 ? 11.563 13.041 -8.736 1.00 35.19 316 VAL A N 1
ATOM 2470 C CA . VAL A 1 316 ? 13.002 12.834 -8.890 1.00 35.19 316 VAL A CA 1
ATOM 2471 C C . VAL A 1 316 ? 13.527 12.367 -7.547 1.00 35.19 316 VAL A C 1
ATOM 2473 O O . VAL A 1 316 ? 13.797 13.162 -6.649 1.00 35.19 316 VAL A O 1
ATOM 2476 N N . LEU A 1 317 ? 13.693 11.053 -7.436 1.00 40.81 317 LEU A N 1
ATOM 2477 C CA . LEU A 1 317 ? 14.547 10.414 -6.445 1.00 40.81 317 LEU A CA 1
ATOM 2478 C C . LEU A 1 317 ? 15.954 11.037 -6.528 1.00 40.81 317 LEU A C 1
ATOM 2480 O O . LEU A 1 317 ? 16.734 10.712 -7.419 1.00 40.81 317 LEU A O 1
ATOM 2484 N N . ARG A 1 318 ? 16.297 11.958 -5.623 1.00 34.94 318 ARG A N 1
ATOM 2485 C CA . ARG A 1 318 ? 17.687 12.401 -5.412 1.00 34.94 318 ARG A CA 1
ATOM 2486 C C . ARG A 1 318 ? 18.324 11.620 -4.254 1.00 34.94 318 ARG A C 1
ATOM 2488 O O . ARG A 1 318 ? 18.574 12.209 -3.212 1.00 34.94 318 ARG A O 1
ATOM 2495 N N . ILE A 1 319 ? 18.605 10.313 -4.385 1.00 39.25 319 ILE A N 1
ATOM 2496 C CA . ILE A 1 319 ? 19.511 9.612 -3.435 1.00 39.25 319 ILE A CA 1
ATOM 2497 C C . ILE A 1 319 ? 20.781 9.204 -4.144 1.00 39.25 319 ILE A C 1
ATOM 2499 O O . ILE A 1 319 ? 20.785 8.246 -4.898 1.00 39.25 319 ILE A O 1
ATOM 2503 N N . ALA A 1 320 ? 21.889 9.865 -3.821 1.00 29.17 320 ALA A N 1
ATOM 2504 C CA . ALA A 1 320 ? 23.174 9.191 -3.848 1.00 29.17 320 ALA A CA 1
ATOM 2505 C C . ALA A 1 320 ? 23.152 8.139 -2.732 1.00 29.17 320 ALA A C 1
ATOM 2507 O O . ALA A 1 320 ? 23.190 8.486 -1.550 1.00 29.17 320 ALA A O 1
ATOM 2508 N N . ARG A 1 321 ? 23.031 6.859 -3.100 1.00 30.41 321 ARG A N 1
ATOM 2509 C CA . ARG A 1 321 ? 23.485 5.772 -2.234 1.00 30.41 321 ARG A CA 1
ATOM 2510 C C . ARG A 1 321 ? 25.003 5.928 -2.143 1.00 30.41 321 ARG A C 1
ATOM 2512 O O . ARG A 1 321 ? 25.700 5.627 -3.108 1.00 30.41 321 ARG A O 1
ATOM 2519 N N . LEU A 1 322 ? 25.480 6.487 -1.036 1.00 30.14 322 LEU A N 1
ATOM 2520 C CA . LEU A 1 322 ? 26.848 6.301 -0.556 1.00 30.14 322 LEU A CA 1
ATOM 2521 C C . LEU A 1 322 ? 26.779 5.412 0.679 1.00 30.14 322 LEU A C 1
ATOM 2523 O O . LEU A 1 322 ? 26.002 5.771 1.596 1.00 30.14 322 LEU A O 1
#

Secondary structure (DSSP, 8-state):
-------------------B--BBTB--B-EEEE-TTS-EEEE------B----GGGTTSPPPB----SSS-------SSSS-TTHHHH--S-EEEES--TTSTTS---HHHHHHHHHHHHHHTT---S-HHHHHHHHTTS-HHHHHHGGGGG-SBTTBSS-SS---PPPS-TT-S-SS-HHHHHHTT-S----EEEE--TTTTHHHHHHHHHSTTHHHHHHHTHHHHHHHHTT-TTT-S-HHHHHHHHHHHHHTTPPP-TT-HHHHHHHHHIIIIIHHHHHHHHHHHHH--S-EEE-GGGGGGGG-----SS---------